Protein AF-A0A5J4SA75-F1 (afdb_monomer_lite)

Radius of gyration: 43.8 Å; chains: 1; bounding box: 90×32×121 Å

Foldseek 3Di:
DWDCDPNFTWDWQVLLVVLVHDPVNVVVCVVVQQWDWQDDDPDTRTITGLVSRNDVVSNVSSCVVVNDDPPPPPQDPLFDFDQDPVLLVVQQPDAFPVRHHDDPVQSQQLSLVLRLLVSLVSSVVVVVVSCVSSVPPDDDPVQVSLVSSLVNVVVCCVVRPYDHDNDSVVSVVLSVLCVVVPSVSSPDPCRHDCVVPPADPVRVVVVVVVVVLDPDPDLVNVVVVVVCQLVVNFWDADPVVRHIDHQVVCDDPNHRDDADSVNSCVVCVVVVPPDDDDDDDDPDRDGDPDDDDDDDDDDDDDDDDD

Organism: NCBI:txid433724

Secondary structure (DSSP, 8-state):
--EEETTEEEEEHHHHHHTT--HHHHHHHHHTTSS-EEE--STT--EEEGGG---HHHHHHHHHHH-------SSTTT------HHHHHHHHH-B-TTSPBPPHHHHHHHHHHHHHHHHHHHHHHHHHHHHHHTT--SPP-HHHHHHHHHHHHHHHHHHS-------HHHHHHHHHHHHHHGGGGGS-TTTT-GGG-SS-HHHHHHHHHHHHT-----HHHHHHHHHHHHTTS--EE-TTT-PEE-GGGG-BTTB-----HHHHHHHHHHHHH--S-------------SS------PPPP-----

Structure (mmCIF, N/CA/C/O backbone):
data_AF-A0A5J4SA75-F1
#
_entry.id   AF-A0A5J4SA75-F1
#
loop_
_atom_site.group_PDB
_atom_site.id
_atom_site.type_symbol
_atom_site.label_atom_id
_atom_site.label_alt_id
_atom_site.label_comp_id
_atom_site.label_asym_id
_atom_site.label_entity_id
_atom_site.label_seq_id
_atom_site.pdbx_PDB_ins_code
_atom_site.Cartn_x
_atom_site.Cartn_y
_atom_site.Cartn_z
_atom_site.occupancy
_atom_site.B_iso_or_equiv
_atom_site.auth_seq_id
_atom_site.auth_comp_id
_atom_site.auth_asym_id
_atom_site.auth_atom_id
_atom_site.pdbx_PDB_model_num
ATOM 1 N N . MET A 1 1 ? 16.432 1.009 -44.445 1.00 70.56 1 MET A N 1
ATOM 2 C CA . MET A 1 1 ? 15.026 1.199 -44.042 1.00 70.56 1 MET A CA 1
ATOM 3 C C . MET A 1 1 ? 14.878 0.682 -42.619 1.00 70.56 1 MET A C 1
ATOM 5 O O . MET A 1 1 ? 15.536 -0.294 -42.281 1.00 70.56 1 MET A O 1
ATOM 9 N N . TYR A 1 2 ? 14.069 1.324 -41.773 1.00 81.62 2 TYR A N 1
ATOM 10 C CA . TYR A 1 2 ? 13.847 0.831 -40.410 1.00 81.62 2 TYR A CA 1
ATOM 11 C C . TYR A 1 2 ? 13.176 -0.544 -40.426 1.00 81.62 2 TYR A C 1
ATOM 13 O O . TYR A 1 2 ? 12.190 -0.749 -41.127 1.00 81.62 2 TYR A O 1
ATOM 21 N N . GLN A 1 3 ? 13.711 -1.475 -39.642 1.00 80.81 3 GLN A N 1
ATOM 22 C CA . GLN A 1 3 ? 13.161 -2.814 -39.464 1.00 80.81 3 GLN A CA 1
ATOM 23 C C . GLN A 1 3 ? 12.820 -3.024 -37.991 1.00 80.81 3 GLN A C 1
ATOM 25 O O . GLN A 1 3 ? 13.568 -2.613 -37.103 1.00 80.81 3 GLN A O 1
ATOM 30 N N . VAL A 1 4 ? 11.690 -3.669 -37.713 1.00 77.06 4 VAL A N 1
ATOM 31 C CA . VAL A 1 4 ? 11.316 -4.039 -36.344 1.00 77.06 4 VAL A CA 1
ATOM 32 C C . VAL A 1 4 ? 11.873 -5.429 -36.061 1.00 77.06 4 VAL A C 1
ATOM 34 O O . VAL A 1 4 ? 11.481 -6.398 -36.703 1.00 77.06 4 VAL A O 1
ATOM 37 N N . TYR A 1 5 ? 12.792 -5.530 -35.101 1.00 70.69 5 TYR A N 1
ATOM 38 C CA . TYR A 1 5 ? 13.342 -6.803 -34.638 1.00 70.69 5 TYR A CA 1
ATOM 39 C C . TYR A 1 5 ? 12.995 -6.997 -33.160 1.00 70.69 5 TYR A C 1
ATOM 41 O O . TYR A 1 5 ? 13.497 -6.291 -32.278 1.00 70.69 5 TYR A O 1
ATOM 49 N N . GLY A 1 6 ? 12.082 -7.930 -32.883 1.00 70.94 6 GLY A N 1
ATOM 50 C CA . GLY A 1 6 ? 11.468 -8.075 -31.564 1.00 70.94 6 GLY A CA 1
ATOM 51 C C . GLY A 1 6 ? 10.656 -6.830 -31.198 1.00 70.94 6 GLY A C 1
ATOM 52 O O . GLY A 1 6 ? 9.710 -6.480 -31.891 1.00 70.94 6 GLY A O 1
ATOM 53 N N . ASN A 1 7 ? 11.041 -6.143 -30.118 1.00 66.12 7 ASN A N 1
ATOM 54 C CA . ASN A 1 7 ? 10.427 -4.879 -29.693 1.00 66.12 7 ASN A CA 1
ATOM 55 C C . ASN A 1 7 ? 11.348 -3.673 -29.964 1.00 66.12 7 ASN A C 1
ATOM 57 O O . ASN A 1 7 ? 11.214 -2.648 -29.308 1.00 66.12 7 ASN A O 1
ATOM 61 N N . THR A 1 8 ? 12.337 -3.777 -30.850 1.00 69.56 8 THR A N 1
ATOM 62 C CA . THR A 1 8 ? 13.327 -2.713 -31.071 1.00 69.56 8 THR A CA 1
ATOM 63 C C . THR A 1 8 ? 13.365 -2.309 -32.538 1.00 69.56 8 THR A C 1
ATOM 65 O O . THR A 1 8 ? 13.308 -3.160 -33.423 1.00 69.56 8 THR A O 1
ATOM 68 N N . VAL A 1 9 ? 13.469 -1.002 -32.792 1.00 82.00 9 VAL A N 1
ATOM 69 C CA . VAL A 1 9 ? 13.690 -0.465 -34.138 1.00 82.00 9 VAL A CA 1
ATOM 70 C C . VAL A 1 9 ? 15.175 -0.595 -34.458 1.00 82.00 9 VAL A C 1
ATOM 72 O O . VAL A 1 9 ? 16.024 0.005 -33.795 1.00 82.00 9 VAL A O 1
ATOM 75 N N . ALA A 1 10 ? 15.482 -1.411 -35.457 1.00 87.06 10 ALA A N 1
ATOM 76 C CA . ALA A 1 10 ? 16.830 -1.710 -35.894 1.00 87.06 10 ALA A CA 1
ATOM 77 C C . ALA A 1 10 ? 17.059 -1.265 -37.344 1.00 87.06 10 ALA A C 1
ATOM 79 O O . ALA A 1 10 ? 16.123 -1.072 -38.120 1.00 87.06 10 ALA A O 1
ATOM 80 N N . ILE A 1 11 ? 18.329 -1.112 -37.705 1.00 89.94 11 ILE A N 1
ATOM 81 C CA . ILE A 1 11 ? 18.777 -0.911 -39.086 1.00 89.94 11 ILE A CA 1
ATOM 82 C C . ILE A 1 11 ? 19.812 -1.965 -39.456 1.00 89.94 11 ILE A C 1
ATOM 84 O O . ILE A 1 11 ? 20.542 -2.459 -38.594 1.00 89.94 11 ILE A O 1
ATOM 88 N N . THR A 1 12 ? 19.895 -2.299 -40.740 1.00 91.38 12 THR A N 1
ATOM 89 C CA . THR A 1 12 ? 20.934 -3.205 -41.240 1.00 91.38 12 THR A CA 1
ATOM 90 C C . THR A 1 12 ? 22.278 -2.487 -41.381 1.00 91.38 12 THR A C 1
ATOM 92 O O . THR A 1 12 ? 22.357 -1.256 -41.434 1.00 91.38 12 THR A O 1
ATOM 95 N N . LEU A 1 13 ? 23.367 -3.251 -41.489 1.00 90.38 13 LEU A N 1
ATOM 96 C CA . LEU A 1 13 ? 24.683 -2.687 -41.790 1.00 90.38 13 LEU A CA 1
ATOM 97 C C . LEU A 1 13 ? 24.728 -2.089 -43.206 1.00 90.38 13 LEU A C 1
ATOM 99 O O . LEU A 1 13 ? 25.451 -1.126 -43.447 1.00 90.38 13 LEU A O 1
ATOM 103 N N . THR A 1 14 ? 23.920 -2.617 -44.125 1.00 90.00 14 THR A N 1
ATOM 104 C CA . THR A 1 14 ? 23.703 -2.038 -45.455 1.00 90.00 14 THR A CA 1
ATOM 105 C C . THR A 1 14 ? 23.084 -0.647 -45.351 1.00 90.00 14 THR A C 1
ATOM 107 O O . THR A 1 14 ? 23.577 0.295 -45.963 1.00 90.00 14 THR A O 1
ATOM 110 N N . ASP A 1 15 ? 22.071 -0.480 -44.500 1.00 90.19 15 ASP A N 1
ATOM 111 C CA . ASP A 1 15 ? 21.441 0.822 -44.262 1.00 90.19 15 ASP A CA 1
ATOM 112 C C . ASP A 1 15 ? 22.380 1.820 -43.585 1.00 90.19 15 ASP A C 1
ATOM 114 O O . ASP A 1 15 ? 22.357 3.006 -43.902 1.00 90.19 15 ASP A O 1
ATOM 118 N N . TRP A 1 16 ? 23.251 1.341 -42.696 1.00 90.12 16 TRP A N 1
ATOM 119 C CA . TRP A 1 16 ? 24.326 2.151 -42.127 1.00 90.12 16 TRP A CA 1
ATOM 120 C C . TRP A 1 16 ? 25.257 2.697 -43.222 1.00 90.12 16 TRP A C 1
ATOM 122 O O . TRP A 1 16 ? 25.627 3.869 -43.189 1.00 90.12 16 TRP A O 1
ATOM 132 N N . TYR A 1 17 ? 25.605 1.883 -44.222 1.00 90.88 17 TYR A N 1
ATOM 133 C CA . TYR A 1 17 ? 26.411 2.336 -45.361 1.00 90.88 17 TYR A CA 1
ATOM 134 C C . TYR A 1 17 ? 25.651 3.298 -46.272 1.00 90.88 17 TYR A C 1
ATOM 136 O O . TYR A 1 17 ? 26.210 4.322 -46.662 1.00 90.88 17 TYR A O 1
ATOM 144 N N . ASN A 1 18 ? 24.372 3.025 -46.533 1.00 89.12 18 ASN A N 1
ATOM 145 C CA . ASN A 1 18 ? 23.501 3.919 -47.295 1.00 89.12 18 ASN A CA 1
ATOM 146 C C . ASN A 1 18 ? 23.351 5.286 -46.610 1.00 89.12 18 ASN A C 1
ATOM 148 O O . ASN A 1 18 ? 23.246 6.297 -47.294 1.00 89.12 18 ASN A O 1
ATOM 152 N N . ALA A 1 19 ? 23.445 5.336 -45.275 1.00 87.69 19 ALA A N 1
ATOM 153 C CA . ALA A 1 19 ? 23.469 6.576 -44.500 1.00 87.69 19 ALA A CA 1
ATOM 154 C C . ALA A 1 19 ? 24.779 7.395 -44.632 1.00 87.69 19 ALA A C 1
ATOM 156 O O . ALA A 1 19 ? 24.985 8.384 -43.925 1.00 87.69 19 ALA A O 1
ATOM 157 N N . GLY A 1 20 ? 25.720 6.966 -45.481 1.00 89.81 20 GLY A N 1
ATOM 158 C CA . GLY A 1 20 ? 27.027 7.606 -45.648 1.00 89.81 20 GLY A CA 1
ATOM 159 C C . GLY A 1 20 ? 27.986 7.364 -44.476 1.00 89.81 20 GLY A C 1
ATOM 160 O O . GLY A 1 20 ? 28.944 8.120 -44.277 1.00 89.81 20 GLY A O 1
ATOM 161 N N . LEU A 1 21 ? 27.735 6.337 -43.659 1.00 91.50 21 LEU A N 1
ATOM 162 C CA . LEU A 1 21 ? 28.601 5.948 -42.549 1.00 91.50 21 LEU A CA 1
ATOM 163 C C . LEU A 1 21 ? 29.534 4.814 -42.979 1.00 91.50 21 LEU A C 1
ATOM 165 O O . LEU A 1 21 ? 29.161 3.919 -43.725 1.00 91.50 21 LEU A O 1
ATOM 169 N N . THR A 1 22 ? 30.776 4.812 -42.496 1.00 92.94 22 THR A N 1
ATOM 170 C CA . THR A 1 22 ? 31.783 3.836 -42.944 1.00 92.94 22 THR A CA 1
ATOM 171 C C . THR A 1 22 ? 31.842 2.597 -42.053 1.00 92.94 22 THR A C 1
ATOM 173 O O . THR A 1 22 ? 31.505 2.619 -40.863 1.00 92.94 22 THR A O 1
ATOM 176 N N . LYS A 1 23 ? 32.377 1.498 -42.601 1.00 90.88 23 LYS A N 1
ATOM 177 C CA . LYS A 1 23 ? 32.649 0.254 -41.856 1.00 90.88 23 LYS A CA 1
ATOM 178 C C . LYS A 1 23 ? 33.586 0.466 -40.665 1.00 90.88 23 LYS A C 1
ATOM 180 O O . LYS A 1 23 ? 33.415 -0.172 -39.628 1.00 90.88 23 LYS A O 1
ATOM 185 N N . ASN A 1 24 ? 34.548 1.379 -40.786 1.00 92.31 24 ASN A N 1
ATOM 186 C CA . ASN A 1 24 ? 35.465 1.715 -39.696 1.00 92.31 24 ASN A CA 1
ATOM 187 C C . ASN A 1 24 ? 34.749 2.420 -38.539 1.00 92.31 24 ASN A C 1
ATOM 189 O O . ASN A 1 24 ? 35.072 2.154 -37.383 1.00 92.31 24 ASN A O 1
ATOM 193 N N . GLN A 1 25 ? 33.769 3.277 -38.838 1.00 92.25 25 GLN A N 1
ATOM 194 C CA . GLN A 1 25 ? 32.949 3.937 -37.820 1.00 92.25 25 GLN A CA 1
ATOM 195 C C . GLN A 1 25 ? 32.104 2.907 -37.071 1.00 92.25 25 GLN A C 1
ATOM 197 O O . GLN A 1 25 ? 32.194 2.841 -35.852 1.00 92.25 25 GLN A O 1
ATOM 202 N N . PHE A 1 26 ? 31.426 2.007 -37.791 1.00 91.38 26 PHE A N 1
ATOM 203 C CA . PHE A 1 26 ? 30.688 0.902 -37.173 1.00 91.38 26 PHE A CA 1
ATOM 204 C C . PHE A 1 26 ? 31.573 0.040 -36.260 1.00 91.38 26 PHE A C 1
ATOM 206 O O . PHE A 1 26 ? 31.226 -0.197 -35.105 1.00 91.38 26 PHE A O 1
ATOM 213 N N . LYS A 1 27 ? 32.745 -0.402 -36.742 1.00 91.25 27 LYS A N 1
ATOM 214 C CA . LYS A 1 27 ? 33.668 -1.234 -35.951 1.00 91.25 27 LYS A CA 1
ATOM 215 C C . LYS A 1 27 ? 34.132 -0.529 -34.674 1.00 91.25 27 LYS A C 1
ATOM 217 O O . LYS A 1 27 ? 34.146 -1.156 -33.618 1.00 91.25 27 LYS A O 1
ATOM 222 N N . LYS A 1 28 ? 34.500 0.756 -34.762 1.00 93.50 28 LYS A N 1
ATOM 223 C CA . LYS A 1 28 ? 34.941 1.560 -33.608 1.00 93.50 28 LYS A CA 1
ATOM 224 C C . LYS A 1 28 ? 33.801 1.824 -32.627 1.00 93.50 28 LYS A C 1
ATOM 226 O O . LYS A 1 28 ? 34.004 1.719 -31.422 1.00 93.50 28 LYS A O 1
ATOM 231 N N . ASP A 1 29 ? 32.615 2.149 -33.126 1.00 91.50 29 ASP A N 1
ATOM 232 C CA . ASP A 1 29 ? 31.455 2.445 -32.285 1.00 91.50 29 ASP A CA 1
ATOM 233 C C . ASP A 1 29 ? 30.931 1.173 -31.606 1.00 91.50 29 ASP A C 1
ATOM 235 O O . ASP A 1 29 ? 30.566 1.206 -30.431 1.00 91.50 29 ASP A O 1
ATOM 239 N N . SER A 1 30 ? 30.996 0.029 -32.292 1.00 90.06 30 SER A N 1
ATOM 240 C CA . SER A 1 30 ? 30.703 -1.281 -31.713 1.00 90.06 30 SER A CA 1
ATOM 241 C C . SER A 1 30 ? 31.725 -1.674 -30.643 1.00 90.06 30 SER A C 1
ATOM 243 O O . SER A 1 30 ? 31.331 -2.012 -29.527 1.00 90.06 30 SER A O 1
ATOM 245 N N . SER A 1 31 ? 33.031 -1.579 -30.932 1.00 88.00 31 SER A N 1
ATOM 246 C CA . SER A 1 31 ? 34.079 -1.984 -29.982 1.00 88.00 31 SER A CA 1
ATOM 247 C C . SER A 1 31 ? 34.109 -1.111 -28.727 1.00 88.00 31 SER A C 1
ATOM 249 O O . SER A 1 31 ? 34.353 -1.615 -27.633 1.00 88.00 31 SER A O 1
ATOM 251 N N . LYS A 1 32 ? 33.795 0.183 -28.861 1.00 88.31 32 LYS A N 1
ATOM 252 C CA . LYS A 1 32 ? 33.694 1.130 -27.740 1.00 88.31 32 LYS A CA 1
ATOM 253 C C . LYS A 1 32 ? 32.337 1.105 -27.023 1.00 88.31 32 LYS A C 1
ATOM 255 O O . LYS A 1 32 ? 32.170 1.793 -26.017 1.00 88.31 32 LYS A O 1
ATOM 260 N N . GLY A 1 33 ? 31.355 0.340 -27.509 1.00 85.19 33 GLY A N 1
ATOM 261 C CA . GLY A 1 33 ? 30.022 0.250 -26.899 1.00 85.19 33 GLY A CA 1
ATOM 262 C C . GLY A 1 33 ? 29.185 1.532 -27.024 1.00 85.19 33 GLY A C 1
ATOM 263 O O . GLY A 1 33 ? 28.427 1.881 -26.105 1.00 85.19 33 GLY A O 1
ATOM 264 N N . TYR A 1 34 ? 29.347 2.251 -28.138 1.00 89.44 34 TYR A N 1
ATOM 265 C CA . TYR A 1 34 ? 28.515 3.390 -28.538 1.00 89.44 34 TYR A CA 1
ATOM 266 C C . TYR A 1 34 ? 27.276 2.993 -29.344 1.00 89.44 34 TYR A C 1
ATOM 268 O O . TYR A 1 34 ? 26.433 3.851 -29.577 1.00 89.44 34 TYR A O 1
ATOM 276 N N . LEU A 1 35 ? 27.158 1.723 -29.726 1.00 89.75 35 LEU A N 1
ATOM 277 C CA . LEU A 1 35 ? 25.962 1.110 -30.301 1.00 89.75 35 LEU A CA 1
ATOM 278 C C . LEU A 1 35 ? 25.844 -0.341 -29.815 1.00 89.75 35 LEU A C 1
ATOM 280 O O . LEU A 1 35 ? 26.848 -0.949 -29.426 1.00 89.75 35 LEU A O 1
ATOM 284 N N . SER A 1 36 ? 24.636 -0.902 -29.834 1.00 86.00 36 SER A N 1
ATOM 285 C CA . SER A 1 36 ? 24.378 -2.322 -29.583 1.00 86.00 36 SER A CA 1
ATOM 286 C C . SER A 1 36 ? 23.870 -3.030 -30.831 1.00 86.00 36 SER A C 1
ATOM 288 O O . SER A 1 36 ? 23.078 -2.495 -31.603 1.00 86.00 36 SER A O 1
ATOM 290 N N . ILE A 1 37 ? 24.335 -4.263 -31.007 1.00 89.19 37 ILE A N 1
ATOM 291 C CA . ILE A 1 37 ? 23.955 -5.140 -32.113 1.00 89.19 37 ILE A CA 1
ATOM 292 C C . ILE A 1 37 ? 22.837 -6.058 -31.611 1.00 89.19 37 ILE A C 1
ATOM 294 O O . ILE A 1 37 ? 23.054 -6.788 -30.646 1.00 89.19 37 ILE A O 1
ATOM 298 N N . CYS A 1 38 ? 21.670 -6.020 -32.256 1.00 82.69 38 CYS A N 1
ATOM 299 C CA . CYS A 1 38 ? 20.531 -6.893 -31.951 1.00 82.69 38 CYS A CA 1
ATOM 300 C C . CYS A 1 38 ? 20.763 -8.320 -32.451 1.00 82.69 38 CYS A C 1
ATOM 302 O O . CYS A 1 38 ? 20.427 -9.285 -31.772 1.00 82.69 38 CYS A O 1
ATOM 304 N N . HIS A 1 39 ? 21.332 -8.445 -33.650 1.00 83.12 39 HIS A N 1
ATOM 305 C CA . HIS A 1 39 ? 21.575 -9.720 -34.310 1.00 83.12 39 HIS A CA 1
ATOM 306 C C . HIS A 1 39 ? 22.819 -9.619 -35.193 1.00 83.12 39 HIS A C 1
ATOM 308 O O . HIS A 1 39 ? 23.000 -8.635 -35.913 1.00 83.12 39 HIS A O 1
ATOM 314 N N . ARG A 1 40 ? 23.685 -10.636 -35.143 1.00 86.56 40 ARG A N 1
ATOM 315 C CA . ARG A 1 40 ? 24.842 -10.752 -36.038 1.00 86.56 40 ARG A CA 1
ATOM 316 C C . ARG A 1 40 ? 24.483 -11.668 -37.199 1.00 86.56 40 ARG A C 1
ATOM 318 O O . ARG A 1 40 ? 24.587 -12.882 -37.067 1.00 86.56 40 ARG A O 1
ATOM 325 N N . GLY A 1 41 ? 24.080 -11.063 -38.310 1.00 80.50 41 GLY A N 1
ATOM 326 C CA . GLY A 1 41 ? 23.862 -11.770 -39.565 1.00 80.50 41 GLY A CA 1
ATOM 327 C C . GLY A 1 41 ? 25.163 -12.035 -40.322 1.00 80.50 41 GLY A C 1
ATOM 328 O O . GLY A 1 41 ? 26.237 -11.528 -39.977 1.00 80.50 41 GLY A O 1
ATOM 329 N N . TYR A 1 42 ? 25.055 -12.821 -41.388 1.00 79.19 42 TYR A N 1
ATOM 330 C CA . TYR A 1 42 ? 26.147 -13.034 -42.330 1.00 79.19 42 TYR A CA 1
ATOM 331 C C . TYR A 1 42 ? 26.352 -11.781 -43.204 1.00 79.19 42 TYR A C 1
ATOM 333 O O . TYR A 1 42 ? 25.404 -11.073 -43.538 1.00 79.19 42 TYR A O 1
ATOM 341 N N . ARG A 1 43 ? 27.605 -11.480 -43.574 1.00 78.75 43 ARG A N 1
ATOM 342 C CA . ARG A 1 43 ? 27.991 -10.299 -44.381 1.00 78.75 43 ARG A CA 1
ATOM 343 C C . ARG A 1 43 ? 27.475 -8.964 -43.810 1.00 78.75 43 ARG A C 1
ATOM 345 O O . ARG A 1 43 ? 28.068 -8.461 -42.857 1.00 78.75 43 ARG A O 1
ATOM 352 N N . ASN A 1 44 ? 26.434 -8.380 -44.408 1.00 77.94 44 ASN A N 1
ATOM 353 C CA . ASN A 1 44 ? 25.916 -7.047 -44.078 1.00 77.94 44 ASN A CA 1
ATOM 354 C C . ASN A 1 44 ? 24.532 -7.086 -43.399 1.00 77.94 44 ASN A C 1
ATOM 356 O O . ASN A 1 44 ? 23.975 -6.036 -43.085 1.00 77.94 44 ASN A O 1
ATOM 360 N N . ASP A 1 45 ? 24.029 -8.273 -43.055 1.00 82.38 45 ASP A N 1
ATOM 361 C CA . ASP A 1 45 ? 22.724 -8.445 -42.395 1.00 82.38 45 ASP A CA 1
ATOM 362 C C . ASP A 1 45 ? 22.818 -8.308 -40.865 1.00 82.38 45 ASP A C 1
ATOM 364 O O . ASP A 1 45 ? 22.029 -8.854 -40.097 1.00 82.38 45 ASP A O 1
ATOM 368 N N . THR A 1 46 ? 23.834 -7.589 -40.381 1.00 87.94 46 THR A N 1
ATOM 369 C CA . THR A 1 46 ? 23.952 -7.271 -38.956 1.00 87.94 46 THR A CA 1
ATOM 370 C C . THR A 1 46 ? 22.941 -6.188 -38.598 1.00 87.94 46 THR A C 1
ATOM 372 O O . THR A 1 46 ? 22.979 -5.101 -39.171 1.00 87.94 46 THR A O 1
ATOM 375 N N . LEU A 1 47 ? 22.070 -6.477 -37.631 1.00 89.94 47 LEU A N 1
ATOM 376 C CA . LEU A 1 47 ? 21.040 -5.556 -37.157 1.00 89.94 47 LEU A CA 1
ATOM 377 C C . LEU A 1 47 ? 21.556 -4.731 -35.977 1.00 89.94 47 LEU A C 1
ATOM 379 O O . LEU A 1 47 ? 21.997 -5.277 -34.961 1.00 89.94 47 LEU A O 1
ATOM 383 N N . ILE A 1 48 ? 21.480 -3.412 -36.111 1.00 89.31 48 ILE A N 1
ATOM 384 C CA . ILE A 1 48 ? 21.936 -2.416 -35.140 1.00 89.31 48 ILE A CA 1
ATOM 385 C C . ILE A 1 48 ? 20.714 -1.757 -34.507 1.00 89.31 48 ILE A C 1
ATOM 387 O O . ILE A 1 48 ? 19.854 -1.256 -35.225 1.00 89.31 48 ILE A O 1
ATOM 391 N N . ASP A 1 49 ? 20.660 -1.710 -33.176 1.00 87.69 49 ASP A N 1
ATOM 392 C CA . ASP A 1 49 ? 19.613 -0.991 -32.444 1.00 87.69 49 ASP A CA 1
ATOM 393 C C . ASP A 1 49 ? 19.801 0.519 -32.611 1.00 87.69 49 ASP A C 1
ATOM 395 O O . ASP A 1 49 ? 20.797 1.080 -32.140 1.00 87.69 49 ASP A O 1
ATOM 399 N N . ILE A 1 50 ? 18.833 1.190 -33.233 1.00 85.81 50 ILE A N 1
ATOM 400 C CA . ILE A 1 50 ? 18.922 2.623 -33.507 1.00 85.81 50 ILE A CA 1
ATOM 401 C C . ILE A 1 50 ? 18.894 3.464 -32.225 1.00 85.81 50 ILE A C 1
ATOM 403 O O . ILE A 1 50 ? 19.609 4.458 -32.107 1.00 85.81 50 ILE A O 1
ATOM 407 N N . SER A 1 51 ? 18.120 3.026 -31.227 1.00 79.56 51 SER A N 1
ATOM 408 C CA . SER A 1 51 ? 17.953 3.725 -29.950 1.00 79.56 51 SER A CA 1
ATOM 409 C C . SER A 1 51 ? 19.208 3.649 -29.078 1.00 79.56 51 SER A C 1
ATOM 411 O O . SER A 1 51 ? 19.419 4.475 -28.190 1.00 79.56 51 SER A O 1
ATOM 413 N N . SER A 1 52 ? 20.074 2.674 -29.359 1.00 84.25 52 SER A N 1
ATOM 414 C CA . SER A 1 52 ? 21.327 2.458 -28.640 1.00 84.25 52 SER A CA 1
ATOM 415 C C . SER A 1 52 ? 22.484 3.350 -29.099 1.00 84.25 52 SER A C 1
ATOM 417 O O . SER A 1 52 ? 23.512 3.402 -28.414 1.00 84.25 52 SER A O 1
ATOM 419 N N . ILE A 1 53 ? 22.349 4.022 -30.251 1.00 87.88 53 ILE A N 1
ATOM 420 C CA . ILE A 1 53 ? 23.409 4.831 -30.858 1.00 87.88 53 ILE A CA 1
ATOM 421 C C . ILE A 1 53 ? 23.625 6.091 -30.015 1.00 87.88 53 ILE A C 1
ATOM 423 O O . ILE A 1 53 ? 22.807 7.005 -29.995 1.00 87.88 53 ILE A O 1
ATOM 427 N N . LYS A 1 54 ? 24.767 6.160 -29.326 1.00 84.00 54 LYS A N 1
ATOM 428 C CA . LYS A 1 54 ? 25.105 7.263 -28.408 1.00 84.00 54 LYS A CA 1
ATOM 429 C C . LYS A 1 54 ? 25.660 8.510 -29.094 1.00 84.00 54 LYS A C 1
ATOM 431 O O . LYS A 1 54 ? 25.828 9.532 -28.438 1.00 84.00 54 LYS A O 1
ATOM 436 N N . ARG A 1 55 ? 26.068 8.408 -30.359 1.00 87.00 55 ARG A N 1
ATOM 437 C CA . ARG A 1 55 ? 26.691 9.511 -31.103 1.00 87.00 55 ARG A CA 1
ATOM 438 C C . ARG A 1 55 ? 25.618 10.270 -31.893 1.00 87.00 55 ARG A C 1
ATOM 440 O O . ARG A 1 55 ? 25.048 9.654 -32.795 1.00 87.00 55 ARG A O 1
ATOM 447 N N . PRO A 1 56 ? 25.376 11.562 -31.603 1.00 85.81 56 PRO A N 1
ATOM 448 C CA . PRO A 1 56 ? 24.326 12.333 -32.271 1.00 85.81 56 PRO A CA 1
ATOM 449 C C . PRO A 1 56 ? 24.571 12.438 -33.781 1.00 85.81 56 PRO A C 1
ATOM 451 O O . PRO A 1 56 ? 23.683 12.086 -34.549 1.00 85.81 56 PRO A O 1
ATOM 454 N N . ASP A 1 57 ? 25.809 12.707 -34.212 1.00 89.62 57 ASP A N 1
ATOM 455 C CA . ASP A 1 57 ? 26.171 12.836 -35.635 1.00 89.62 57 ASP A CA 1
ATOM 456 C C . ASP A 1 57 ? 25.838 11.586 -36.471 1.00 89.62 57 ASP A C 1
ATOM 458 O O . ASP A 1 57 ? 25.615 11.653 -37.679 1.00 89.62 57 ASP A O 1
ATOM 462 N N . ARG A 1 58 ? 25.863 10.400 -35.843 1.00 87.81 58 ARG A N 1
ATOM 463 C CA . ARG A 1 58 ? 25.516 9.131 -36.505 1.00 87.81 58 ARG A CA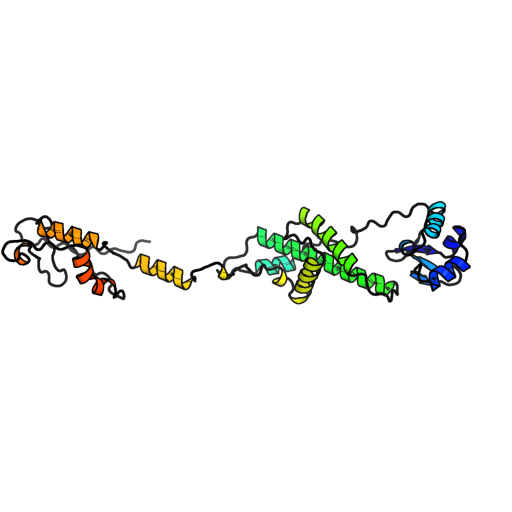 1
ATOM 464 C C . ARG A 1 58 ? 24.014 9.010 -36.666 1.00 87.81 58 ARG A C 1
ATOM 466 O O . ARG A 1 58 ? 23.554 8.561 -37.708 1.00 87.81 58 ARG A O 1
ATOM 473 N N . ARG A 1 59 ? 23.278 9.408 -35.631 1.00 86.50 59 ARG A N 1
ATOM 474 C CA . ARG A 1 59 ? 21.822 9.353 -35.598 1.00 86.50 59 ARG A CA 1
ATOM 475 C C . ARG A 1 59 ? 21.223 10.334 -36.601 1.00 86.50 59 ARG A C 1
ATOM 477 O O . ARG A 1 59 ? 20.400 9.919 -37.401 1.00 86.50 59 ARG A O 1
ATOM 484 N N . GLU A 1 60 ? 21.729 11.565 -36.647 1.00 87.50 60 GLU A N 1
ATOM 485 C CA . GLU A 1 60 ? 21.290 12.605 -37.590 1.00 87.50 60 GLU A CA 1
ATOM 486 C C . GLU A 1 60 ? 21.450 12.179 -39.053 1.00 87.50 60 GLU A C 1
ATOM 488 O O . GLU A 1 60 ? 20.535 12.359 -39.849 1.00 87.50 60 GLU A O 1
ATOM 493 N N . LYS A 1 61 ? 22.574 11.541 -39.407 1.00 89.06 61 LYS A N 1
ATOM 494 C CA . LYS A 1 61 ? 22.803 11.013 -40.765 1.00 89.06 61 LYS A CA 1
ATOM 495 C C . LYS A 1 61 ? 21.847 9.891 -41.158 1.00 89.06 61 LYS A C 1
ATOM 497 O O . LYS A 1 61 ? 21.547 9.711 -42.332 1.00 89.06 61 LYS A O 1
ATOM 502 N N . ILE A 1 62 ? 21.410 9.100 -40.186 1.00 87.62 62 ILE A N 1
ATOM 503 C CA . ILE A 1 62 ? 20.449 8.025 -40.429 1.00 87.62 62 ILE A CA 1
ATOM 504 C C . ILE A 1 62 ? 19.040 8.624 -40.540 1.00 87.62 62 ILE A C 1
ATOM 506 O O . ILE A 1 62 ? 18.295 8.266 -41.448 1.00 87.62 62 ILE A O 1
ATOM 510 N N . GLU A 1 63 ? 18.694 9.568 -39.662 1.00 88.00 63 GLU A N 1
ATOM 511 C CA . GLU A 1 63 ? 17.408 10.277 -39.668 1.00 88.00 63 GLU A CA 1
ATOM 512 C C . GLU A 1 63 ? 17.217 11.150 -40.920 1.00 88.00 63 GLU A C 1
ATOM 514 O O . GLU A 1 63 ? 16.095 11.272 -41.405 1.00 88.00 63 GLU A O 1
ATOM 519 N N . SER A 1 64 ? 18.283 11.725 -41.487 1.00 85.62 64 SER A N 1
ATOM 520 C CA . SER A 1 64 ? 18.194 12.543 -42.705 1.00 85.62 64 SER A CA 1
ATOM 521 C C . SER A 1 64 ? 17.816 11.740 -43.952 1.00 85.62 64 SER A C 1
ATOM 523 O O . SER A 1 64 ? 17.224 12.294 -44.874 1.00 85.62 64 SER A O 1
ATOM 525 N N . ILE A 1 65 ? 18.140 10.445 -43.984 1.00 86.50 65 ILE A N 1
ATOM 526 C CA . ILE A 1 65 ? 17.898 9.567 -45.137 1.00 86.50 65 ILE A CA 1
ATOM 527 C C . ILE A 1 65 ? 16.642 8.719 -44.945 1.00 86.50 65 ILE A C 1
ATOM 529 O O . ILE A 1 65 ? 15.885 8.518 -45.891 1.00 86.50 65 ILE A O 1
ATOM 533 N N . PHE A 1 66 ? 16.403 8.222 -43.730 1.00 80.44 66 PHE A N 1
ATOM 534 C CA . PHE A 1 66 ? 15.281 7.323 -43.443 1.00 80.44 66 PHE A CA 1
ATOM 535 C C . PHE A 1 66 ? 14.105 8.002 -42.723 1.00 80.44 66 PHE A C 1
ATOM 537 O O . PHE A 1 66 ? 13.088 7.351 -42.488 1.00 80.44 66 PHE A O 1
ATOM 544 N N . GLY A 1 67 ? 14.214 9.297 -42.414 1.00 81.19 67 GLY A N 1
ATOM 545 C CA . GLY A 1 67 ? 13.218 10.066 -41.668 1.00 81.19 67 GLY A CA 1
ATOM 546 C C . GLY A 1 67 ? 13.416 9.981 -40.153 1.00 81.19 67 GLY A C 1
ATOM 547 O O . GLY A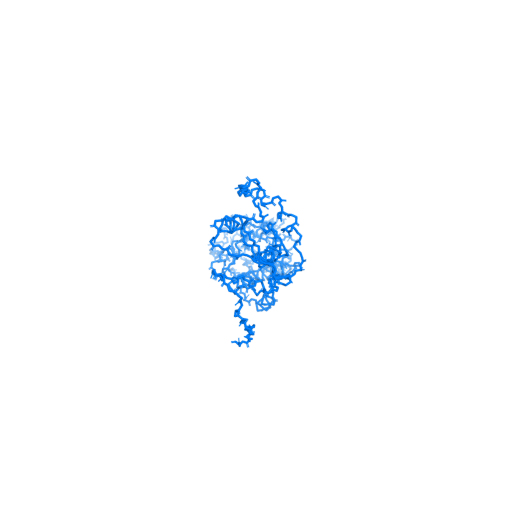 1 67 ? 14.120 9.111 -39.641 1.00 81.19 67 GLY A O 1
ATOM 548 N N . LYS A 1 68 ? 12.783 10.894 -39.403 1.00 75.69 68 LYS A N 1
ATOM 549 C CA . LYS A 1 68 ? 12.804 10.839 -37.934 1.00 75.69 68 LYS A CA 1
ATOM 550 C C . LYS A 1 68 ? 12.151 9.544 -37.463 1.00 75.69 68 LYS A C 1
ATOM 552 O O . LYS A 1 68 ? 11.016 9.241 -37.826 1.00 75.69 68 LYS A O 1
ATOM 557 N N . ILE A 1 69 ? 12.864 8.808 -36.618 1.00 65.44 69 ILE A N 1
ATOM 558 C CA . ILE A 1 69 ? 12.324 7.638 -35.927 1.00 65.44 69 ILE A CA 1
ATOM 559 C C . ILE A 1 69 ? 11.170 8.155 -35.078 1.00 65.44 69 ILE A C 1
ATOM 561 O O . ILE A 1 69 ? 11.391 9.014 -34.223 1.00 65.44 69 ILE A O 1
ATOM 565 N N . ALA A 1 70 ? 9.952 7.664 -35.317 1.00 56.38 70 ALA A N 1
ATOM 566 C CA . ALA A 1 70 ? 8.859 7.883 -34.383 1.00 56.38 70 ALA A CA 1
ATOM 567 C C . ALA A 1 70 ? 9.361 7.396 -33.024 1.00 56.38 70 ALA A C 1
ATOM 569 O O . ALA A 1 70 ? 9.657 6.206 -32.869 1.00 56.38 70 ALA A O 1
ATOM 570 N N . GLU A 1 71 ? 9.575 8.328 -32.091 1.00 51.53 71 GLU A N 1
ATOM 571 C CA . GLU A 1 71 ? 9.990 7.986 -30.742 1.00 51.53 71 GLU A CA 1
ATOM 572 C C . GLU A 1 71 ? 9.017 6.927 -30.261 1.00 51.53 71 GLU A C 1
ATOM 574 O O . GLU A 1 71 ? 7.804 7.139 -30.233 1.00 51.53 71 GLU A O 1
ATOM 579 N N . LYS A 1 72 ? 9.561 5.735 -30.008 1.00 48.16 72 LYS A N 1
ATOM 580 C CA . LYS A 1 72 ? 8.804 4.600 -29.506 1.00 48.16 72 LYS A CA 1
ATOM 581 C C . LYS A 1 72 ? 7.931 5.151 -28.383 1.00 48.16 72 LYS A C 1
ATOM 583 O O . LYS A 1 72 ? 8.537 5.723 -27.474 1.00 48.16 72 LYS A O 1
ATOM 588 N N . PRO A 1 73 ? 6.587 5.052 -28.446 1.00 39.94 73 PRO A N 1
ATOM 589 C CA . PRO A 1 73 ? 5.735 5.649 -27.433 1.00 39.94 73 PRO A CA 1
ATOM 590 C C . PRO A 1 73 ? 6.230 5.132 -26.095 1.00 39.94 73 PRO A C 1
ATOM 592 O O . PRO A 1 73 ? 6.188 3.933 -25.798 1.00 39.94 73 PRO A O 1
ATOM 595 N N . LEU A 1 74 ? 6.861 6.040 -25.358 1.00 44.94 74 LEU A N 1
ATOM 596 C CA . LEU A 1 74 ? 7.431 5.728 -24.077 1.00 44.94 74 LEU A CA 1
ATOM 597 C C . LEU A 1 74 ? 6.206 5.395 -23.221 1.00 44.94 74 LEU A C 1
ATOM 599 O O . LEU A 1 74 ? 5.252 6.163 -23.161 1.00 44.94 74 LEU A O 1
ATOM 603 N N . VAL A 1 75 ? 6.240 4.245 -22.560 1.00 46.97 75 VAL A N 1
ATOM 604 C CA . VAL A 1 75 ? 5.365 3.887 -21.432 1.00 46.97 75 VAL A CA 1
ATOM 605 C C . VAL A 1 75 ? 4.017 3.202 -21.746 1.00 46.97 75 VAL A C 1
ATOM 607 O O . VAL A 1 75 ? 3.620 2.359 -20.945 1.00 46.97 75 VAL A O 1
ATOM 610 N N . SER A 1 76 ? 3.340 3.408 -22.883 1.00 42.91 76 SER A N 1
ATOM 611 C CA . SER A 1 76 ? 1.935 2.941 -23.000 1.00 42.91 76 SER A CA 1
ATOM 612 C C . SER A 1 76 ? 1.704 1.461 -23.360 1.00 42.91 76 SER A C 1
ATOM 614 O O . SER A 1 76 ? 0.642 0.933 -23.049 1.00 42.91 76 SER A O 1
ATOM 616 N N . SER A 1 77 ? 2.662 0.751 -23.972 1.00 52.31 77 SER A N 1
ATOM 617 C CA . SER A 1 77 ? 2.435 -0.628 -24.467 1.00 52.31 77 SER A CA 1
ATOM 618 C C . SER A 1 77 ? 2.954 -1.754 -23.564 1.00 52.31 77 SER A C 1
ATOM 620 O O . SER A 1 77 ? 2.780 -2.930 -23.883 1.00 52.31 77 SER A O 1
ATOM 622 N N . VAL A 1 78 ? 3.623 -1.429 -22.452 1.00 60.06 78 VAL A N 1
ATOM 623 C CA . VAL A 1 78 ? 4.246 -2.445 -21.580 1.00 60.06 78 VAL A CA 1
ATOM 624 C C . VAL A 1 78 ? 3.320 -2.871 -20.440 1.00 60.06 78 VAL A C 1
ATOM 626 O O . VAL A 1 78 ? 3.371 -4.026 -20.017 1.00 60.06 78 VAL A O 1
ATOM 629 N N . PHE A 1 79 ? 2.471 -1.958 -19.970 1.00 62.25 79 PHE A N 1
ATOM 630 C CA . PHE A 1 79 ? 1.583 -2.179 -18.838 1.00 62.25 79 PHE A CA 1
ATOM 631 C C . PHE A 1 79 ? 0.137 -2.290 -19.327 1.00 62.25 79 PHE A C 1
ATOM 633 O O . PHE A 1 79 ? -0.460 -1.304 -19.757 1.00 62.25 79 PHE A O 1
ATOM 640 N N . THR A 1 80 ? -0.421 -3.494 -19.259 1.00 73.88 80 THR A N 1
ATOM 641 C CA . THR A 1 80 ? -1.830 -3.765 -19.561 1.00 73.88 80 THR A CA 1
ATOM 642 C C . THR A 1 80 ? -2.526 -4.056 -18.240 1.00 73.88 80 THR A C 1
ATOM 644 O O . THR A 1 80 ? -2.038 -4.884 -17.476 1.00 73.88 80 THR A O 1
ATOM 647 N N . VAL A 1 81 ? -3.607 -3.335 -17.931 1.00 78.69 81 VAL A N 1
ATOM 648 C CA . VAL A 1 81 ? -4.360 -3.543 -16.686 1.00 78.69 81 VAL A CA 1
ATOM 649 C C . VAL A 1 81 ? -5.464 -4.552 -16.950 1.00 78.69 81 VAL A C 1
ATOM 651 O O . VAL A 1 81 ? -6.380 -4.271 -17.717 1.00 78.69 81 VAL A O 1
ATOM 654 N N . GLU A 1 82 ? -5.381 -5.695 -16.283 1.00 81.38 82 GLU A N 1
ATOM 655 C CA . GLU A 1 82 ? -6.453 -6.683 -16.209 1.00 81.38 82 GLU A CA 1
ATOM 656 C C . GLU A 1 82 ? -6.968 -6.722 -14.769 1.00 81.38 82 GLU A C 1
ATOM 658 O O . GLU A 1 82 ? -6.180 -6.746 -13.821 1.00 81.38 82 GLU A O 1
ATOM 663 N N . MET A 1 83 ? -8.290 -6.659 -14.601 1.00 84.06 83 MET A N 1
ATOM 664 C CA . MET A 1 83 ? -8.907 -6.662 -13.276 1.00 84.06 83 MET A CA 1
ATOM 665 C C . MET A 1 83 ? -8.780 -8.045 -12.641 1.00 84.06 83 MET A C 1
ATOM 667 O O . MET A 1 83 ? -9.272 -9.036 -13.178 1.00 84.06 83 MET A O 1
ATOM 671 N N . ASP A 1 84 ? -8.137 -8.093 -11.478 1.00 87.12 84 ASP A N 1
ATOM 672 C CA . ASP A 1 84 ? -7.834 -9.339 -10.782 1.00 87.12 84 ASP A CA 1
ATOM 673 C C . ASP A 1 84 ? -9.065 -9.869 -10.017 1.00 87.12 84 ASP A C 1
ATOM 675 O O . ASP A 1 84 ? -9.474 -9.335 -8.978 1.00 87.12 84 ASP A O 1
ATOM 679 N N . THR A 1 85 ? -9.659 -10.941 -10.547 1.00 88.69 85 THR A N 1
ATOM 680 C CA . THR A 1 85 ? -10.802 -11.640 -9.938 1.00 88.69 85 THR A CA 1
ATOM 681 C C . THR A 1 85 ? -10.400 -12.456 -8.704 1.00 88.69 85 THR A C 1
ATOM 683 O O . THR A 1 85 ? -11.188 -12.575 -7.762 1.00 88.69 85 THR A O 1
ATOM 686 N N . GLU A 1 86 ? -9.161 -12.951 -8.642 1.00 90.75 86 GLU A N 1
ATOM 687 C CA . GLU A 1 86 ? -8.626 -13.677 -7.485 1.00 90.75 86 GLU A CA 1
ATOM 688 C C . GLU A 1 86 ? -8.398 -12.725 -6.308 1.00 90.75 86 GLU A C 1
ATOM 690 O O . GLU A 1 86 ? -8.773 -13.033 -5.171 1.00 90.75 86 GLU A O 1
ATOM 695 N N . ALA A 1 87 ? -7.882 -11.523 -6.583 1.00 90.38 87 ALA A N 1
ATOM 696 C CA . ALA A 1 87 ? -7.764 -10.459 -5.590 1.00 90.38 87 ALA A CA 1
ATOM 697 C C . ALA A 1 87 ? -9.133 -10.095 -4.999 1.00 90.38 87 ALA A C 1
ATOM 699 O O . ALA A 1 87 ? -9.268 -9.941 -3.783 1.00 90.38 87 ALA A O 1
ATOM 700 N N . GLN A 1 88 ? -10.170 -9.993 -5.836 1.00 91.50 88 GLN A N 1
ATOM 701 C CA . GLN A 1 88 ? -11.527 -9.705 -5.374 1.00 91.50 88 GLN A CA 1
ATOM 702 C C . GLN A 1 88 ? -12.047 -10.796 -4.431 1.00 91.50 88 GLN A C 1
ATOM 704 O O . GLN A 1 88 ? -12.519 -10.485 -3.335 1.00 91.50 88 GLN A O 1
ATOM 709 N N . ALA A 1 89 ? -11.906 -12.067 -4.815 1.00 91.69 89 ALA A N 1
ATOM 710 C CA . ALA A 1 89 ? -12.296 -13.196 -3.976 1.00 91.69 89 ALA A CA 1
ATOM 711 C C . ALA A 1 89 ? -11.512 -13.230 -2.653 1.00 91.69 89 ALA A C 1
ATOM 713 O O . ALA A 1 89 ? -12.082 -13.540 -1.605 1.00 91.69 89 ALA A O 1
ATOM 714 N N . PHE A 1 90 ? -10.223 -12.880 -2.679 1.00 92.56 90 PHE A N 1
ATOM 715 C CA . PHE A 1 90 ? -9.395 -12.803 -1.482 1.00 92.56 90 PHE A CA 1
ATOM 716 C C . PHE A 1 90 ? -9.894 -11.724 -0.516 1.00 92.56 90 PHE A C 1
ATOM 718 O O . PHE A 1 90 ? -10.131 -12.026 0.652 1.00 92.56 90 PHE A O 1
ATOM 725 N N . PHE A 1 91 ? -10.090 -10.487 -0.982 1.00 90.69 91 PHE A N 1
ATOM 726 C CA . PHE A 1 91 ? -10.490 -9.374 -0.114 1.00 90.69 91 PHE A CA 1
ATOM 727 C C . PHE A 1 91 ? -11.926 -9.497 0.405 1.00 90.69 91 PHE A C 1
ATOM 729 O O . PHE A 1 91 ? -12.190 -9.061 1.521 1.00 90.69 91 PHE A O 1
ATOM 736 N N . LEU A 1 92 ? -12.831 -10.138 -0.342 1.00 90.19 92 LEU A N 1
ATOM 737 C CA . LEU A 1 92 ? -14.187 -10.441 0.134 1.00 90.19 92 LEU A CA 1
ATOM 738 C C . LEU A 1 92 ? -14.203 -11.422 1.315 1.00 90.19 92 LEU A C 1
ATOM 740 O O . LEU A 1 92 ? -15.094 -11.352 2.155 1.00 90.19 92 LEU A O 1
ATOM 744 N N . ARG A 1 93 ? -13.219 -12.326 1.399 1.00 89.06 93 ARG A N 1
ATOM 745 C CA . ARG A 1 93 ? -13.084 -13.269 2.524 1.00 89.06 93 ARG A CA 1
ATOM 746 C C . ARG A 1 93 ? -12.501 -12.615 3.778 1.00 89.06 93 ARG A C 1
ATOM 748 O O . ARG A 1 93 ? -12.579 -13.198 4.856 1.00 89.06 93 ARG A O 1
ATOM 755 N N . GLN A 1 94 ? -11.892 -11.436 3.651 1.00 84.44 94 GLN A N 1
ATOM 756 C CA . GLN A 1 94 ? -11.269 -10.746 4.774 1.00 84.44 94 GLN A CA 1
ATOM 757 C C . GLN A 1 94 ? -12.319 -9.998 5.602 1.00 84.44 94 GLN A C 1
ATOM 759 O O . GLN A 1 94 ? -13.168 -9.281 5.075 1.00 84.44 94 GLN A O 1
ATOM 764 N N . SER A 1 95 ? -12.223 -10.140 6.921 1.00 83.00 95 SER A N 1
ATOM 765 C CA . SER A 1 95 ? -13.076 -9.452 7.893 1.00 83.00 95 SER A CA 1
ATOM 766 C C . SER A 1 95 ? -12.222 -8.625 8.846 1.00 83.00 95 SER A C 1
ATOM 768 O O . SER A 1 95 ? -11.040 -8.904 9.054 1.00 83.00 95 SER A O 1
ATOM 770 N N . ARG A 1 96 ? -12.814 -7.585 9.431 1.00 80.62 96 ARG A N 1
ATOM 771 C CA . ARG A 1 96 ? -12.195 -6.845 10.536 1.00 80.62 96 ARG A CA 1
ATOM 772 C C . ARG A 1 96 ? -12.132 -7.742 11.785 1.00 80.62 96 ARG A C 1
ATOM 774 O O . ARG A 1 96 ? -12.897 -8.702 11.866 1.00 80.62 96 ARG A O 1
ATOM 781 N N . PRO A 1 97 ? -11.297 -7.421 12.790 1.00 70.31 97 PRO A N 1
ATOM 782 C CA . PRO A 1 97 ? -11.282 -8.162 14.057 1.00 70.31 97 PRO A CA 1
ATOM 783 C C . PRO A 1 97 ? -12.637 -8.189 14.764 1.00 70.31 97 PRO A C 1
ATOM 785 O O . PRO A 1 97 ? -12.946 -9.157 15.448 1.00 70.31 97 PRO A O 1
ATOM 788 N N . ASP A 1 98 ? -13.467 -7.170 14.530 1.00 68.44 98 ASP A N 1
ATOM 789 C CA . ASP A 1 98 ? -14.835 -7.077 15.050 1.00 68.44 98 ASP A CA 1
ATOM 790 C C . ASP A 1 98 ? -15.824 -8.022 14.332 1.00 68.44 98 ASP A C 1
ATOM 792 O O . ASP A 1 98 ? -17.026 -7.965 14.577 1.00 68.44 98 ASP A O 1
ATOM 796 N N . GLY A 1 99 ? -15.355 -8.843 13.385 1.00 73.25 99 GLY A N 1
ATOM 797 C CA . GLY A 1 99 ? -16.177 -9.747 12.573 1.00 73.25 99 GLY A CA 1
ATOM 798 C C . GLY A 1 99 ? -16.978 -9.055 11.466 1.00 73.25 99 GLY A C 1
ATOM 799 O O . GLY A 1 99 ? -17.655 -9.722 10.689 1.00 73.25 99 GLY A O 1
ATOM 800 N N . THR A 1 100 ? -16.899 -7.726 11.359 1.00 79.81 100 THR A N 1
ATOM 801 C CA . THR A 1 100 ? -17.566 -6.969 10.294 1.00 79.81 100 THR A CA 1
ATOM 802 C C . THR A 1 100 ? -16.806 -7.088 8.967 1.00 79.81 100 THR A C 1
ATOM 804 O O . THR A 1 100 ? -15.568 -7.028 8.959 1.00 79.81 100 THR A O 1
ATOM 807 N N . PRO A 1 101 ? -17.509 -7.238 7.829 1.00 83.31 101 PRO A N 1
ATOM 808 C CA . PRO A 1 101 ? -16.864 -7.294 6.524 1.00 83.31 101 PRO A CA 1
ATOM 809 C C . PRO A 1 101 ? -16.209 -5.951 6.173 1.00 83.31 101 PRO A C 1
ATOM 811 O O . PRO A 1 101 ? -16.559 -4.888 6.697 1.00 83.31 101 PRO A O 1
ATOM 814 N N . LEU A 1 102 ? -15.223 -5.993 5.278 1.00 85.12 102 LEU A N 1
ATOM 815 C CA . LEU A 1 102 ? -14.628 -4.782 4.717 1.00 85.12 102 LEU A CA 1
ATOM 816 C C . LEU A 1 102 ? -15.656 -4.015 3.876 1.00 85.12 102 LEU A C 1
ATOM 818 O O . LEU A 1 102 ? -16.525 -4.599 3.235 1.00 85.12 102 LEU A O 1
ATOM 822 N N . ASP A 1 103 ? -15.528 -2.690 3.868 1.00 88.44 103 ASP A N 1
ATOM 823 C CA . ASP A 1 103 ? -16.389 -1.833 3.057 1.00 88.44 103 ASP A CA 1
ATOM 824 C C . ASP A 1 103 ? -16.145 -2.079 1.558 1.00 88.44 103 ASP A C 1
ATOM 826 O O . ASP A 1 103 ? -14.997 -2.207 1.124 1.00 88.44 103 ASP A O 1
ATOM 830 N N . ALA A 1 104 ? -17.211 -2.101 0.757 1.00 88.69 104 ALA A N 1
ATOM 831 C CA . ALA A 1 104 ? -17.138 -2.421 -0.668 1.00 88.69 104 ALA A CA 1
ATOM 832 C C . ALA A 1 104 ? -16.255 -1.426 -1.446 1.00 88.69 104 ALA A C 1
ATOM 834 O O . ALA A 1 104 ? -15.477 -1.836 -2.311 1.00 88.69 104 ALA A O 1
ATOM 835 N N . SER A 1 105 ? -16.299 -0.133 -1.091 1.00 90.19 105 SER A N 1
ATOM 836 C CA . SER A 1 105 ? -15.426 0.887 -1.694 1.00 90.19 105 SER A CA 1
ATOM 837 C C . SER A 1 105 ? -13.952 0.628 -1.375 1.00 90.19 105 SER A C 1
ATOM 839 O O . SER A 1 105 ? -13.068 0.801 -2.219 1.00 90.19 105 SER A O 1
ATOM 841 N N . LEU A 1 106 ? -13.667 0.182 -0.150 1.00 90.38 106 LEU A N 1
ATOM 842 C CA . LEU A 1 106 ? -12.314 -0.152 0.277 1.00 90.38 106 LEU A CA 1
ATOM 843 C C . LEU A 1 106 ? -11.792 -1.412 -0.427 1.00 90.38 106 LEU A C 1
ATOM 845 O O . LEU A 1 106 ? -10.644 -1.424 -0.871 1.00 90.38 106 LEU A O 1
ATOM 849 N N . ILE A 1 107 ? -12.641 -2.431 -0.583 1.00 91.88 107 ILE A N 1
ATOM 850 C CA . ILE A 1 107 ? -12.320 -3.650 -1.335 1.00 91.88 107 ILE A CA 1
ATOM 851 C C . ILE A 1 107 ? -11.967 -3.298 -2.782 1.00 91.88 107 ILE A C 1
ATOM 853 O O . ILE A 1 107 ? -10.911 -3.711 -3.256 1.00 91.88 107 ILE A O 1
ATOM 857 N N . GLN A 1 108 ? -12.772 -2.470 -3.460 1.00 92.31 108 GLN A N 1
ATOM 858 C CA . GLN A 1 108 ? -12.460 -2.007 -4.819 1.00 92.31 108 GLN A CA 1
ATOM 859 C C . GLN A 1 108 ? -11.084 -1.336 -4.903 1.00 92.31 108 GLN A C 1
ATOM 861 O O . GLN A 1 108 ? -10.305 -1.647 -5.800 1.00 92.31 108 GLN A O 1
ATOM 866 N N . LYS A 1 109 ? -10.732 -0.472 -3.943 1.00 93.25 109 LYS A N 1
ATOM 867 C CA . LYS A 1 109 ? -9.408 0.176 -3.908 1.00 93.25 109 LYS A CA 1
ATOM 868 C C . LYS A 1 109 ? -8.263 -0.831 -3.773 1.00 93.25 109 LYS A C 1
ATOM 870 O O . LYS A 1 109 ? -7.193 -0.613 -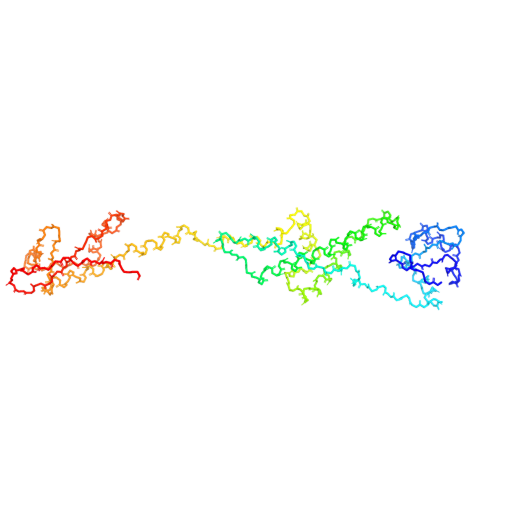4.345 1.00 93.25 109 LYS A O 1
ATOM 875 N N . TYR A 1 110 ? -8.463 -1.914 -3.023 1.00 93.75 110 TYR A N 1
ATOM 876 C CA . TYR A 1 110 ? -7.468 -2.978 -2.877 1.00 93.75 110 TYR A CA 1
ATOM 877 C C . TYR A 1 110 ? -7.352 -3.855 -4.121 1.00 93.75 110 TYR A C 1
ATOM 879 O O . TYR A 1 110 ? -6.232 -4.133 -4.549 1.00 93.75 110 TYR A O 1
ATOM 887 N N . VAL A 1 111 ? -8.476 -4.201 -4.750 1.00 94.19 111 VAL A N 1
ATOM 888 C CA . VAL A 1 111 ? -8.506 -4.935 -6.025 1.00 94.19 111 VAL A CA 1
ATOM 889 C C . VAL A 1 111 ? -7.828 -4.131 -7.134 1.00 94.19 111 VAL A C 1
ATOM 891 O O . VAL A 1 111 ? -6.962 -4.657 -7.831 1.00 94.19 111 VAL A O 1
ATOM 894 N N . ASN A 1 112 ? -8.142 -2.839 -7.247 1.00 93.88 112 ASN A N 1
ATOM 895 C CA . ASN A 1 112 ? -7.496 -1.931 -8.196 1.00 93.88 112 ASN A CA 1
ATOM 896 C C . ASN A 1 112 ? -5.979 -1.927 -7.992 1.00 93.88 112 ASN A C 1
ATOM 898 O O . ASN A 1 112 ? -5.211 -2.118 -8.931 1.00 93.88 112 ASN A O 1
ATOM 902 N N . ARG A 1 113 ? -5.529 -1.780 -6.741 1.00 94.00 113 ARG A N 1
ATOM 903 C CA . ARG A 1 113 ? -4.099 -1.779 -6.417 1.00 94.00 113 ARG A CA 1
ATOM 904 C C . ARG A 1 113 ? -3.413 -3.101 -6.769 1.00 94.00 113 ARG A C 1
ATOM 906 O O . ARG A 1 113 ? -2.306 -3.064 -7.299 1.00 94.00 113 ARG A O 1
ATOM 913 N N . ALA A 1 114 ? -4.049 -4.238 -6.485 1.00 94.62 114 ALA A N 1
ATOM 914 C CA . ALA A 1 114 ? -3.528 -5.559 -6.837 1.00 94.62 114 ALA A CA 1
ATOM 915 C C . ALA A 1 114 ? -3.391 -5.714 -8.358 1.00 94.62 114 ALA A C 1
ATOM 917 O O . ALA A 1 114 ? -2.329 -6.089 -8.847 1.00 94.62 114 ALA A O 1
ATOM 918 N N . SER A 1 115 ? -4.420 -5.301 -9.101 1.00 93.81 115 SER A N 1
ATOM 919 C CA . SER A 1 115 ? -4.450 -5.328 -10.569 1.00 93.81 115 SER A CA 1
ATOM 920 C C . SER A 1 115 ? -3.320 -4.484 -11.175 1.00 93.81 115 SER A C 1
ATOM 922 O O . SER A 1 115 ? -2.589 -4.939 -12.054 1.00 93.81 115 SER A O 1
ATOM 924 N N . LEU A 1 116 ? -3.090 -3.277 -10.642 1.00 92.94 116 LEU A N 1
ATOM 925 C CA . LEU A 1 116 ? -1.974 -2.427 -11.068 1.00 92.94 116 LEU A CA 1
ATOM 926 C C . LEU A 1 116 ? -0.611 -3.051 -10.742 1.00 92.94 116 LEU A C 1
ATOM 928 O O . LEU A 1 116 ? 0.318 -2.950 -11.542 1.00 92.94 116 LEU A O 1
ATOM 932 N N . PHE A 1 117 ? -0.464 -3.707 -9.589 1.00 94.12 117 PHE A N 1
ATOM 933 C CA . PHE A 1 117 ? 0.771 -4.414 -9.251 1.00 94.12 117 PHE A CA 1
ATOM 934 C C . PHE A 1 117 ? 1.008 -5.629 -10.153 1.00 94.12 117 PHE A C 1
ATOM 936 O O . PHE A 1 117 ? 2.142 -5.828 -10.584 1.00 94.12 117 PHE A O 1
ATOM 943 N N . ASN A 1 118 ? -0.025 -6.383 -10.523 1.00 93.44 118 ASN A N 1
ATOM 944 C CA . ASN A 1 118 ? 0.108 -7.477 -11.488 1.00 93.44 118 ASN A CA 1
ATOM 945 C C . ASN A 1 118 ? 0.565 -6.964 -12.861 1.00 93.44 118 ASN A C 1
ATOM 947 O O . ASN A 1 118 ? 1.531 -7.484 -13.412 1.00 93.44 118 ASN A O 1
ATOM 951 N N . ALA A 1 119 ? 0.006 -5.853 -13.345 1.00 91.62 119 ALA A N 1
ATOM 952 C CA . ALA A 1 119 ? 0.470 -5.224 -14.583 1.00 91.62 119 ALA A CA 1
ATOM 953 C C . ALA A 1 119 ? 1.964 -4.835 -14.527 1.00 91.62 119 ALA A C 1
ATOM 955 O O . ALA A 1 119 ? 2.708 -5.006 -15.498 1.00 91.62 119 ALA A O 1
ATOM 956 N N . VAL A 1 120 ? 2.443 -4.338 -13.378 1.00 91.56 120 VAL A N 1
ATOM 957 C CA . VAL A 1 120 ? 3.874 -4.046 -13.176 1.00 91.56 120 VAL A CA 1
ATOM 958 C C . VAL A 1 120 ? 4.721 -5.318 -13.108 1.00 91.56 120 VAL A C 1
ATOM 960 O O . VAL A 1 120 ? 5.851 -5.321 -13.607 1.00 91.56 120 VAL A O 1
ATOM 963 N N . LYS A 1 121 ? 4.202 -6.402 -12.524 1.00 92.00 121 LYS A N 1
ATOM 964 C CA . LYS A 1 121 ? 4.861 -7.714 -12.511 1.00 92.00 121 LYS A CA 1
ATOM 965 C C . LYS A 1 121 ? 5.063 -8.231 -13.934 1.00 92.00 121 LYS A C 1
ATOM 967 O O . LYS A 1 121 ? 6.199 -8.543 -14.295 1.00 92.00 121 LYS A O 1
ATOM 972 N N . ASP A 1 122 ? 4.028 -8.190 -14.761 1.00 89.25 122 ASP A N 1
ATOM 973 C CA . ASP A 1 122 ? 4.097 -8.628 -16.156 1.00 89.25 122 ASP A CA 1
ATOM 974 C C . ASP A 1 122 ? 5.063 -7.768 -16.968 1.00 89.25 122 ASP A C 1
ATOM 976 O O . ASP A 1 122 ? 5.882 -8.276 -17.737 1.00 89.25 122 ASP A O 1
ATOM 980 N N . ALA A 1 123 ? 5.038 -6.450 -16.761 1.00 87.81 123 ALA A N 1
ATOM 981 C CA . ALA A 1 123 ? 5.993 -5.531 -17.368 1.00 87.81 123 ALA A CA 1
ATOM 982 C C . ALA A 1 123 ? 7.442 -5.860 -16.976 1.00 87.81 123 ALA A C 1
ATOM 984 O O . ALA A 1 123 ? 8.352 -5.840 -17.815 1.00 87.81 123 ALA A O 1
ATOM 985 N N . LEU A 1 124 ? 7.673 -6.190 -15.704 1.00 87.31 124 LEU A N 1
ATOM 986 C CA . LEU A 1 124 ? 8.982 -6.572 -15.191 1.00 87.31 124 LEU A CA 1
ATOM 987 C C . LEU A 1 124 ? 9.453 -7.893 -15.815 1.00 87.31 124 LEU A C 1
ATOM 989 O O . LEU A 1 124 ? 10.614 -7.982 -16.226 1.00 87.31 124 LEU A O 1
ATOM 993 N N . GLU A 1 125 ? 8.575 -8.883 -15.956 1.00 85.75 125 GLU A N 1
ATOM 994 C CA . GLU A 1 125 ? 8.865 -10.171 -16.597 1.00 85.75 125 GLU A CA 1
ATOM 995 C C . GLU A 1 125 ? 9.132 -10.028 -18.100 1.00 85.75 125 GLU A C 1
ATOM 997 O O . GLU A 1 125 ? 10.183 -10.465 -18.581 1.00 85.75 125 GLU A O 1
ATOM 1002 N N . LYS A 1 126 ? 8.280 -9.298 -18.829 1.00 81.00 126 LYS A N 1
ATOM 1003 C CA . LYS A 1 126 ? 8.495 -8.948 -20.244 1.00 81.00 126 LYS A CA 1
ATOM 1004 C C . LYS A 1 126 ? 9.834 -8.236 -20.434 1.00 81.00 126 LYS A C 1
ATOM 1006 O O . LYS A 1 126 ? 10.598 -8.573 -21.339 1.00 81.00 126 LYS A O 1
ATOM 1011 N N . SER A 1 127 ? 10.188 -7.306 -19.541 1.00 76.38 127 SER A N 1
ATOM 1012 C CA . SER A 1 127 ? 11.474 -6.601 -19.603 1.00 76.38 127 SER A CA 1
ATOM 1013 C C . SER A 1 127 ? 12.686 -7.523 -19.394 1.00 76.38 127 SER A C 1
ATOM 1015 O O . SER A 1 127 ? 13.777 -7.238 -19.898 1.00 76.38 127 SER A O 1
ATOM 1017 N N . LYS A 1 128 ? 12.540 -8.611 -18.628 1.00 74.75 128 LYS A N 1
ATOM 1018 C CA . LYS A 1 128 ? 13.585 -9.631 -18.456 1.00 74.75 128 LYS A CA 1
ATOM 1019 C C . LYS A 1 128 ? 13.674 -10.519 -19.697 1.00 74.75 128 LYS A C 1
ATOM 1021 O O . LYS A 1 128 ? 14.776 -10.703 -20.211 1.00 74.75 128 LYS A O 1
ATOM 1026 N N . CYS A 1 129 ? 12.531 -10.980 -20.208 1.00 64.94 129 CYS A N 1
ATOM 1027 C CA . CYS A 1 129 ? 12.437 -11.847 -21.383 1.00 64.94 129 CYS A CA 1
ATOM 1028 C C . CYS A 1 129 ? 13.030 -11.182 -22.636 1.00 64.94 129 CYS A C 1
ATOM 1030 O O . CYS A 1 129 ? 13.974 -11.709 -23.219 1.00 64.94 129 CYS A O 1
ATOM 1032 N N . VAL A 1 130 ? 12.599 -9.956 -22.970 1.00 65.69 130 VAL A N 1
ATOM 1033 C CA . VAL A 1 130 ? 13.103 -9.204 -24.140 1.00 65.69 130 VAL A CA 1
ATOM 1034 C C . VAL A 1 130 ? 14.628 -9.050 -24.109 1.00 65.69 130 VAL A C 1
ATOM 1036 O O . VAL A 1 130 ? 15.283 -9.143 -25.143 1.00 65.69 130 VAL A O 1
ATOM 1039 N N . ARG A 1 131 ? 15.224 -8.850 -22.928 1.00 64.25 131 ARG A N 1
ATOM 1040 C CA . ARG A 1 131 ? 16.682 -8.699 -22.790 1.00 64.25 131 ARG A CA 1
ATOM 1041 C C . ARG A 1 131 ? 17.445 -10.014 -22.871 1.00 64.25 131 ARG A C 1
ATOM 1043 O O . ARG A 1 131 ? 18.555 -10.010 -23.402 1.00 64.25 131 ARG A O 1
ATOM 1050 N N . SER A 1 132 ? 16.864 -11.100 -22.361 1.00 58.66 132 SER A N 1
ATOM 1051 C CA . SER A 1 132 ? 17.421 -12.444 -22.516 1.00 58.66 132 SER A CA 1
ATOM 1052 C C . SER A 1 132 ? 17.457 -12.831 -23.996 1.00 58.66 132 SER A C 1
ATOM 1054 O O . SER A 1 132 ? 18.527 -13.170 -24.499 1.00 58.66 132 SER A O 1
ATOM 1056 N N . SER A 1 133 ? 16.349 -12.631 -24.716 1.00 59.62 133 SER A N 1
ATOM 1057 C CA . SER A 1 133 ? 16.256 -12.880 -26.160 1.00 59.62 133 SER A CA 1
ATOM 1058 C C . SER A 1 133 ? 17.154 -11.954 -26.993 1.00 59.62 133 SER A C 1
ATOM 1060 O O . SER A 1 133 ? 17.639 -12.353 -28.046 1.00 59.62 133 SER A O 1
ATOM 1062 N N . ALA A 1 134 ? 17.434 -10.735 -26.515 1.00 60.03 134 ALA A N 1
ATOM 1063 C CA . ALA A 1 134 ? 18.353 -9.786 -27.154 1.00 60.03 134 ALA A CA 1
ATOM 1064 C 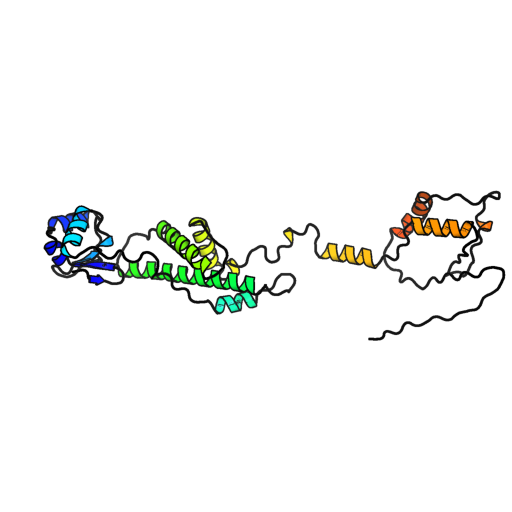C . ALA A 1 134 ? 19.843 -9.996 -26.794 1.00 60.03 134 ALA A C 1
ATOM 1066 O O . ALA A 1 134 ? 20.683 -9.169 -27.152 1.00 60.03 134 ALA A O 1
ATOM 1067 N N . GLY A 1 135 ? 20.197 -11.041 -26.032 1.00 57.12 135 GLY A N 1
ATOM 1068 C CA . GLY A 1 135 ? 21.591 -11.365 -25.686 1.00 57.12 135 GLY A CA 1
ATOM 1069 C C . GLY A 1 135 ? 22.320 -10.302 -24.846 1.00 57.12 135 GLY A C 1
ATOM 1070 O O . GLY A 1 135 ? 23.552 -10.301 -24.750 1.00 57.12 135 GLY A O 1
ATOM 1071 N N . CYS A 1 136 ? 21.587 -9.372 -24.229 1.00 59.22 136 CYS A N 1
ATOM 1072 C CA . CYS A 1 136 ? 22.163 -8.274 -23.462 1.00 59.22 136 CYS A CA 1
ATOM 1073 C C . CYS A 1 136 ? 22.665 -8.756 -22.092 1.00 59.22 136 CYS A C 1
ATOM 1075 O O . CYS A 1 136 ? 21.885 -8.959 -21.167 1.00 59.22 136 CYS A O 1
ATOM 1077 N N . LYS A 1 137 ? 23.992 -8.857 -21.927 1.00 55.91 137 LYS A N 1
ATOM 1078 C CA . LYS A 1 137 ? 24.643 -9.255 -20.657 1.00 55.91 137 LYS A CA 1
ATOM 1079 C C . LYS A 1 137 ? 24.612 -8.183 -19.553 1.00 55.91 137 LYS A C 1
ATOM 1081 O O . LYS A 1 137 ? 24.989 -8.461 -18.417 1.00 55.91 137 LYS A O 1
ATOM 1086 N N . LYS A 1 138 ? 24.224 -6.939 -19.862 1.00 61.41 138 LYS A N 1
ATOM 1087 C CA . LYS A 1 138 ? 24.214 -5.838 -18.882 1.00 61.41 138 LYS A CA 1
ATOM 1088 C C . LYS A 1 138 ? 22.942 -5.866 -18.041 1.00 61.41 138 LYS A C 1
ATOM 1090 O O . LYS A 1 138 ? 21.846 -6.031 -18.574 1.00 61.41 138 LYS A O 1
ATOM 1095 N N . ARG A 1 139 ? 23.097 -5.646 -16.730 1.00 60.62 139 ARG A N 1
ATOM 1096 C CA . ARG A 1 139 ? 21.960 -5.573 -15.810 1.00 60.62 139 ARG A CA 1
ATOM 1097 C C . ARG A 1 139 ? 21.001 -4.449 -16.230 1.00 60.62 139 ARG A C 1
ATOM 1099 O O . ARG A 1 139 ? 21.459 -3.370 -16.612 1.00 60.62 139 ARG A O 1
ATOM 1106 N N . PRO A 1 140 ? 19.685 -4.689 -16.144 1.00 68.44 140 PRO A N 1
ATOM 1107 C CA . PRO A 1 140 ? 18.673 -3.655 -16.306 1.00 68.44 140 PRO A CA 1
ATOM 1108 C C . PRO A 1 140 ? 18.965 -2.414 -15.454 1.00 68.44 140 PRO A C 1
ATOM 1110 O O . PRO A 1 140 ? 19.296 -2.551 -14.275 1.00 68.44 140 PRO A O 1
ATOM 1113 N N . ASN A 1 141 ? 18.767 -1.209 -15.999 1.00 78.88 141 ASN A N 1
ATOM 1114 C CA . ASN A 1 141 ? 18.703 -0.020 -15.150 1.00 78.88 141 ASN A CA 1
ATOM 1115 C C . ASN A 1 141 ? 17.368 -0.031 -14.397 1.00 78.88 141 ASN A C 1
ATOM 1117 O O . ASN A 1 141 ? 16.337 0.394 -14.916 1.00 78.88 141 ASN A O 1
ATOM 1121 N N . MET A 1 142 ? 17.408 -0.579 -13.189 1.00 81.62 142 MET A N 1
ATOM 1122 C CA . MET A 1 142 ? 16.222 -0.799 -12.375 1.00 81.62 142 MET A CA 1
ATOM 1123 C C . MET A 1 142 ? 15.669 0.514 -11.801 1.00 81.62 142 MET A C 1
ATOM 1125 O O . MET A 1 142 ? 14.462 0.640 -11.653 1.00 81.62 142 MET A O 1
ATOM 1129 N N . GLY A 1 143 ? 16.516 1.535 -11.614 1.00 82.94 143 GLY A N 1
ATOM 1130 C CA . GLY A 1 143 ? 16.074 2.880 -11.228 1.00 82.94 143 GLY A CA 1
ATOM 1131 C C . GLY A 1 143 ? 15.126 3.496 -12.258 1.00 82.94 143 GLY A C 1
ATOM 1132 O O . GLY A 1 143 ? 14.002 3.851 -11.918 1.00 82.94 143 GLY A O 1
ATOM 1133 N N . LYS A 1 144 ? 15.522 3.496 -13.540 1.00 84.00 144 LYS A N 1
ATOM 1134 C CA . LYS A 1 144 ? 14.668 3.999 -14.635 1.00 84.00 144 LYS A CA 1
ATOM 1135 C C . LYS A 1 144 ? 13.365 3.215 -14.784 1.00 84.00 144 LYS A C 1
ATOM 1137 O O . LYS A 1 144 ? 12.333 3.791 -15.118 1.00 84.00 144 LYS A O 1
ATOM 1142 N N . PHE A 1 145 ? 13.404 1.902 -14.548 1.00 87.62 145 PHE A N 1
ATOM 1143 C CA . PHE A 1 145 ? 12.199 1.074 -14.578 1.00 87.62 145 PHE A CA 1
ATOM 1144 C C . PHE A 1 145 ? 11.205 1.512 -13.498 1.00 87.62 145 PHE A C 1
ATOM 1146 O O . PHE A 1 145 ? 10.041 1.739 -13.811 1.00 87.62 145 PHE A O 1
ATOM 1153 N N . TRP A 1 146 ? 11.665 1.697 -12.258 1.00 90.38 146 TRP A N 1
ATOM 1154 C CA . TRP A 1 146 ? 10.798 2.131 -11.162 1.00 90.38 146 TRP A CA 1
ATOM 1155 C C . TRP A 1 146 ? 10.276 3.557 -11.340 1.00 90.38 146 TRP A C 1
ATOM 1157 O O . TRP A 1 146 ? 9.114 3.808 -11.041 1.00 90.38 146 TRP A O 1
ATOM 1167 N N . GLU A 1 147 ? 11.086 4.478 -11.865 1.00 89.38 147 GLU A N 1
ATOM 1168 C CA . GLU A 1 147 ? 10.630 5.829 -12.227 1.00 89.38 147 GLU A CA 1
ATOM 1169 C C . GLU A 1 147 ? 9.494 5.776 -13.258 1.00 89.38 147 GLU A C 1
ATOM 1171 O O . GLU A 1 147 ? 8.453 6.406 -13.073 1.00 89.38 147 GLU A O 1
ATOM 1176 N N . THR A 1 148 ? 9.661 4.951 -14.295 1.00 88.00 148 THR A N 1
ATOM 1177 C CA . THR A 1 148 ? 8.642 4.737 -15.332 1.00 88.00 148 THR A CA 1
ATOM 1178 C C . THR A 1 148 ? 7.379 4.094 -14.752 1.00 88.00 148 THR A C 1
ATOM 1180 O O . THR A 1 148 ? 6.272 4.537 -15.044 1.00 88.00 148 THR A O 1
ATOM 1183 N N . ALA A 1 149 ? 7.532 3.083 -13.892 1.00 89.88 149 ALA A N 1
ATOM 1184 C CA . ALA A 1 149 ? 6.416 2.397 -13.248 1.00 89.88 149 ALA A CA 1
ATOM 1185 C C . ALA A 1 149 ? 5.620 3.327 -12.319 1.00 89.88 149 ALA A C 1
ATOM 1187 O O . ALA A 1 149 ? 4.397 3.256 -12.294 1.00 89.88 149 ALA A O 1
ATOM 1188 N N . VAL A 1 150 ? 6.287 4.231 -11.591 1.00 92.12 150 VAL A N 1
ATOM 1189 C CA . VAL A 1 150 ? 5.610 5.230 -10.749 1.00 92.12 150 VAL A CA 1
ATOM 1190 C C . VAL A 1 150 ? 4.858 6.256 -11.587 1.00 92.12 150 VAL A C 1
ATOM 1192 O O . VAL A 1 150 ? 3.738 6.608 -11.225 1.00 92.12 150 VAL A O 1
ATOM 1195 N N . ALA A 1 151 ? 5.444 6.740 -12.684 1.00 90.12 151 ALA A N 1
ATOM 1196 C CA . ALA A 1 151 ? 4.760 7.668 -13.584 1.00 90.12 151 ALA A CA 1
ATOM 1197 C C . ALA A 1 151 ? 3.481 7.039 -14.158 1.00 90.12 151 ALA A C 1
ATOM 1199 O O . ALA A 1 151 ? 2.411 7.634 -14.066 1.00 90.12 151 ALA A O 1
ATOM 1200 N N . TRP A 1 152 ? 3.580 5.795 -14.634 1.00 90.38 152 TRP A N 1
ATOM 1201 C CA . TRP A 1 152 ? 2.432 5.032 -15.116 1.00 90.38 152 TRP A CA 1
ATOM 1202 C C . TRP A 1 152 ? 1.394 4.777 -14.015 1.00 90.38 152 TRP A C 1
ATOM 1204 O O . TRP A 1 152 ? 0.207 5.009 -14.220 1.00 90.38 152 TRP A O 1
ATOM 1214 N N . TYR A 1 153 ? 1.826 4.352 -12.823 1.00 90.44 153 TYR A N 1
ATOM 1215 C CA . TYR A 1 153 ? 0.924 4.090 -11.699 1.00 90.44 153 TYR A CA 1
ATOM 1216 C C . TYR A 1 153 ? 0.127 5.340 -11.314 1.00 90.44 153 TYR A C 1
ATOM 1218 O O . TYR A 1 153 ? -1.066 5.235 -11.055 1.00 90.44 153 TYR A O 1
ATOM 1226 N N . LYS A 1 154 ? 0.765 6.521 -11.326 1.00 89.94 154 LYS A N 1
ATOM 1227 C CA . LYS A 1 154 ? 0.099 7.806 -11.061 1.00 89.94 154 LYS A CA 1
ATOM 1228 C C . LYS A 1 154 ? -1.013 8.095 -12.063 1.00 89.94 154 LYS A C 1
ATOM 1230 O O . LYS A 1 154 ? -2.117 8.421 -11.640 1.00 89.94 154 LYS A O 1
ATOM 1235 N N . GLU A 1 155 ? -0.736 7.922 -13.351 1.00 88.75 155 GLU A N 1
ATOM 1236 C CA . GLU A 1 155 ? -1.733 8.087 -14.413 1.00 88.75 155 GLU A CA 1
ATOM 1237 C C . GLU A 1 155 ? -2.900 7.101 -14.237 1.00 88.75 155 GLU A C 1
ATOM 1239 O O . GLU A 1 155 ? -4.066 7.470 -14.347 1.00 88.75 155 GLU A O 1
ATOM 1244 N N . GLN A 1 156 ? -2.608 5.845 -13.885 1.00 87.81 156 GLN A N 1
ATOM 1245 C CA . GLN A 1 156 ? -3.662 4.851 -13.681 1.00 87.81 156 GLN A CA 1
ATOM 1246 C C . GLN A 1 156 ? -4.497 5.086 -12.424 1.00 87.81 156 GLN A C 1
ATOM 1248 O O . GLN A 1 156 ? -5.659 4.690 -12.418 1.00 87.81 156 GLN A O 1
ATOM 1253 N N . THR A 1 157 ? -3.970 5.746 -11.386 1.00 87.00 157 THR A N 1
ATOM 1254 C CA . THR A 1 157 ? -4.771 6.095 -10.198 1.00 87.00 157 THR A CA 1
ATOM 1255 C C . THR A 1 157 ? -5.961 7.003 -10.513 1.00 87.00 157 THR A C 1
ATOM 1257 O O . THR A 1 157 ? -6.920 7.005 -9.743 1.00 87.00 157 THR A O 1
ATOM 1260 N N . GLU A 1 158 ? -5.926 7.753 -11.621 1.00 85.38 158 GLU A N 1
ATOM 1261 C CA . GLU A 1 158 ? -7.068 8.559 -12.075 1.00 85.38 158 GLU A CA 1
ATOM 1262 C C . GLU A 1 158 ? -8.210 7.677 -12.598 1.00 85.38 158 GLU A C 1
ATOM 1264 O O . GLU A 1 158 ? -9.378 7.939 -12.319 1.00 85.38 158 GLU A O 1
ATOM 1269 N N . LYS A 1 159 ? -7.874 6.597 -13.316 1.00 85.62 159 LYS A N 1
ATOM 1270 C CA . LYS A 1 159 ? -8.840 5.641 -13.887 1.00 85.62 159 LYS A CA 1
ATOM 1271 C C . LYS A 1 159 ? -9.298 4.594 -12.872 1.00 85.62 159 LYS A C 1
ATOM 1273 O O . LYS A 1 159 ? -10.462 4.210 -12.857 1.00 85.62 159 LYS A O 1
ATOM 1278 N N . TYR A 1 160 ? -8.381 4.147 -12.019 1.00 87.88 160 TYR A N 1
ATOM 1279 C CA . TYR A 1 160 ? -8.590 3.117 -11.009 1.00 87.88 160 TYR A CA 1
ATOM 1280 C C . TYR A 1 160 ? -8.230 3.681 -9.634 1.00 87.88 160 TYR A C 1
ATOM 1282 O O . TYR A 1 160 ? -7.070 3.604 -9.216 1.00 87.88 160 TYR A O 1
ATOM 1290 N N . PRO A 1 161 ? -9.204 4.242 -8.895 1.00 90.44 161 PRO A N 1
ATOM 1291 C CA . PRO A 1 161 ? -8.937 4.848 -7.599 1.00 90.44 161 PRO A CA 1
ATOM 1292 C C . PRO A 1 161 ? -8.295 3.845 -6.633 1.00 90.44 161 PRO A C 1
ATOM 1294 O O . PRO A 1 161 ? -8.885 2.813 -6.300 1.00 90.44 161 PRO A O 1
ATOM 1297 N N . CYS A 1 162 ? -7.087 4.153 -6.161 1.00 89.50 162 CYS A N 1
ATOM 1298 C CA . CYS A 1 162 ? -6.369 3.382 -5.148 1.00 89.50 162 CYS A CA 1
ATOM 1299 C C . CYS A 1 162 ? -5.360 4.261 -4.385 1.00 89.50 162 CYS A C 1
ATOM 1301 O O . CYS A 1 162 ? -5.212 5.452 -4.653 1.00 89.50 162 CYS A O 1
ATOM 1303 N N . ALA A 1 163 ? -4.665 3.693 -3.393 1.00 87.31 163 ALA A N 1
ATOM 1304 C CA . ALA A 1 163 ? -3.686 4.440 -2.600 1.00 87.31 163 ALA A CA 1
ATOM 1305 C C . ALA A 1 163 ? -2.502 4.910 -3.467 1.00 87.31 163 ALA A C 1
ATOM 1307 O O . ALA A 1 163 ? -1.802 4.085 -4.066 1.00 87.31 163 ALA A O 1
ATOM 1308 N N . SER A 1 164 ? -2.256 6.219 -3.512 1.00 86.69 164 SER A N 1
ATOM 1309 C CA . SER A 1 164 ? -1.193 6.808 -4.328 1.00 86.69 164 SER A CA 1
ATOM 1310 C C . SER A 1 164 ? 0.201 6.498 -3.768 1.00 86.69 164 SER A C 1
ATOM 1312 O O . SER A 1 164 ? 0.414 6.394 -2.558 1.00 86.69 164 SER A O 1
ATOM 1314 N N . ILE A 1 165 ? 1.175 6.323 -4.664 1.00 89.62 165 ILE A N 1
ATOM 1315 C CA . ILE A 1 165 ? 2.589 6.171 -4.312 1.00 89.62 165 ILE A CA 1
ATOM 1316 C C . ILE A 1 165 ? 3.393 7.097 -5.212 1.00 89.62 165 ILE A C 1
ATOM 1318 O O . ILE A 1 165 ? 3.392 6.951 -6.430 1.00 89.62 165 ILE A O 1
ATOM 1322 N N . ASN A 1 166 ? 4.107 8.042 -4.604 1.00 87.75 166 ASN A N 1
ATOM 1323 C CA . ASN A 1 166 ? 4.761 9.111 -5.357 1.00 87.75 166 ASN A CA 1
ATOM 1324 C C . ASN A 1 166 ? 6.260 8.903 -5.584 1.00 87.75 166 ASN A C 1
ATOM 1326 O O . ASN A 1 166 ? 6.830 9.560 -6.452 1.00 87.75 166 ASN A O 1
ATOM 1330 N N . ASN A 1 167 ? 6.887 8.013 -4.813 1.00 91.50 167 ASN A N 1
ATOM 1331 C CA . ASN A 1 167 ? 8.332 7.812 -4.779 1.00 91.50 167 ASN A CA 1
ATOM 1332 C C . ASN A 1 167 ? 8.701 6.417 -5.301 1.00 91.50 167 ASN A C 1
ATOM 1334 O O . ASN A 1 167 ? 8.172 5.420 -4.806 1.00 91.50 167 ASN A O 1
ATOM 1338 N N . ALA A 1 168 ? 9.661 6.350 -6.230 1.00 91.19 168 ALA A N 1
ATOM 1339 C CA . ALA A 1 168 ? 10.195 5.112 -6.800 1.00 91.19 168 ALA A CA 1
ATOM 1340 C C . ALA A 1 168 ? 10.679 4.113 -5.738 1.00 91.19 168 ALA A C 1
ATOM 1342 O O . ALA A 1 168 ? 10.354 2.933 -5.827 1.00 91.19 168 ALA A O 1
ATOM 1343 N N . ARG A 1 169 ? 11.375 4.565 -4.682 1.00 91.50 169 ARG A N 1
ATOM 1344 C CA . ARG A 1 169 ? 11.841 3.661 -3.609 1.00 91.50 169 ARG A CA 1
ATOM 1345 C C . ARG A 1 169 ? 10.685 3.088 -2.795 1.00 91.50 169 ARG A C 1
ATOM 1347 O O . ARG A 1 169 ? 10.693 1.913 -2.439 1.00 91.50 169 ARG A O 1
ATOM 1354 N N . SER A 1 170 ? 9.690 3.917 -2.482 1.00 91.75 170 SER A N 1
ATOM 1355 C CA . SER A 1 170 ? 8.498 3.483 -1.746 1.00 91.75 170 SER A CA 1
ATOM 1356 C C . SER A 1 170 ? 7.665 2.510 -2.574 1.00 91.75 170 SER A C 1
ATOM 1358 O O . SER A 1 170 ? 7.151 1.539 -2.023 1.00 91.75 170 SER A O 1
ATOM 1360 N N . PHE A 1 171 ? 7.576 2.755 -3.882 1.00 94.38 171 PHE A N 1
ATOM 1361 C CA . PHE A 1 171 ? 6.909 1.883 -4.839 1.00 94.38 171 PHE A CA 1
ATOM 1362 C C . PHE A 1 171 ? 7.614 0.533 -4.944 1.00 94.38 171 PHE A C 1
ATOM 1364 O O . PHE A 1 171 ? 6.984 -0.495 -4.727 1.00 94.38 171 PHE A O 1
ATOM 1371 N N . GLU A 1 172 ? 8.931 0.531 -5.164 1.00 94.12 172 GLU A N 1
ATOM 1372 C CA . GLU A 1 172 ? 9.742 -0.688 -5.197 1.00 94.12 172 GLU A CA 1
ATOM 1373 C C . GLU A 1 172 ? 9.594 -1.498 -3.904 1.00 94.12 172 GLU A C 1
ATOM 1375 O O . GLU A 1 172 ? 9.428 -2.716 -3.953 1.00 94.12 172 GLU A O 1
ATOM 1380 N N . ARG A 1 173 ? 9.627 -0.839 -2.739 1.00 94.06 173 ARG A N 1
ATOM 1381 C CA . ARG A 1 173 ? 9.448 -1.511 -1.447 1.00 94.06 173 ARG A CA 1
ATOM 1382 C C . ARG A 1 173 ? 8.071 -2.164 -1.333 1.00 94.06 173 ARG A C 1
ATOM 1384 O O . ARG A 1 173 ? 8.003 -3.340 -0.994 1.00 94.06 173 ARG A O 1
ATOM 1391 N N . ALA A 1 174 ? 7.004 -1.424 -1.636 1.00 93.25 174 ALA A N 1
ATOM 1392 C CA . ALA A 1 174 ? 5.636 -1.939 -1.578 1.00 93.25 174 ALA A CA 1
ATOM 1393 C C . ALA A 1 174 ? 5.416 -3.092 -2.569 1.00 93.25 174 ALA A C 1
ATOM 1395 O O . ALA A 1 174 ? 4.766 -4.079 -2.242 1.00 93.25 174 ALA A O 1
ATOM 1396 N N . PHE A 1 175 ? 5.999 -2.989 -3.762 1.00 94.75 175 PHE A N 1
ATOM 1397 C CA . PHE A 1 175 ? 5.929 -4.028 -4.780 1.00 94.75 175 PHE A CA 1
ATOM 1398 C C . PHE A 1 175 ? 6.708 -5.291 -4.381 1.00 94.75 175 PHE A C 1
ATOM 1400 O O . PHE A 1 175 ? 6.233 -6.403 -4.583 1.00 94.75 175 PHE A O 1
ATOM 1407 N N . LYS A 1 176 ? 7.887 -5.155 -3.760 1.00 94.38 176 LYS A N 1
ATOM 1408 C CA . LYS A 1 176 ? 8.634 -6.305 -3.218 1.00 94.38 176 LYS A CA 1
ATOM 1409 C C . LYS A 1 176 ? 7.898 -6.989 -2.066 1.00 94.38 176 LYS A C 1
ATOM 1411 O O . LYS A 1 176 ? 7.937 -8.211 -1.983 1.00 94.38 176 LYS A O 1
ATOM 1416 N N . GLU A 1 177 ? 7.243 -6.219 -1.197 1.00 94.38 177 GLU A N 1
ATOM 1417 C CA . GLU A 1 177 ? 6.375 -6.757 -0.138 1.00 94.38 177 GLU A CA 1
ATOM 1418 C C . GLU A 1 177 ? 5.215 -7.551 -0.760 1.00 94.38 177 GLU A C 1
ATOM 1420 O O . GLU A 1 177 ? 4.976 -8.686 -0.364 1.00 94.38 177 GLU A O 1
ATOM 1425 N N . TYR A 1 178 ? 4.601 -7.026 -1.826 1.00 95.00 178 TYR A N 1
ATOM 1426 C CA . TYR A 1 178 ? 3.562 -7.722 -2.593 1.00 95.00 178 TYR A CA 1
ATOM 1427 C C . TYR A 1 178 ? 4.038 -9.028 -3.231 1.00 95.00 178 TYR A C 1
ATOM 1429 O O . TYR A 1 178 ? 3.367 -10.046 -3.115 1.00 95.00 178 TYR A O 1
ATOM 1437 N N . LEU A 1 179 ? 5.226 -9.054 -3.840 1.00 93.62 179 LEU A N 1
ATOM 1438 C CA . LEU A 1 179 ? 5.780 -10.299 -4.385 1.00 93.62 179 LEU A CA 1
ATOM 1439 C C . LEU A 1 179 ? 6.062 -11.359 -3.309 1.00 93.62 179 LEU A C 1
ATOM 1441 O O . LEU A 1 179 ? 6.116 -12.543 -3.632 1.00 93.62 179 LEU A O 1
ATOM 1445 N N . LYS A 1 180 ? 6.281 -10.946 -2.056 1.00 93.94 180 LYS A N 1
ATOM 1446 C CA . LYS A 1 180 ? 6.581 -11.846 -0.939 1.00 93.94 180 LYS A CA 1
ATOM 1447 C C . LYS A 1 180 ? 5.319 -12.351 -0.236 1.00 93.94 180 LYS A C 1
ATOM 1449 O O . LYS A 1 180 ? 5.241 -13.529 0.088 1.00 93.94 180 LYS A O 1
ATOM 1454 N N . GLU A 1 181 ? 4.373 -11.459 0.041 1.00 90.31 181 GLU A N 1
ATOM 1455 C CA . GLU A 1 181 ? 3.214 -11.711 0.912 1.00 90.31 181 GLU A CA 1
ATOM 1456 C C . GLU A 1 181 ? 1.886 -11.788 0.129 1.00 90.31 181 GLU A C 1
ATOM 1458 O O . GLU A 1 181 ? 0.834 -12.111 0.689 1.00 90.31 181 GLU A O 1
ATOM 1463 N N . GLY A 1 182 ? 1.914 -11.501 -1.174 1.00 92.81 182 GLY A N 1
ATOM 1464 C CA . GLY A 1 182 ? 0.745 -11.502 -2.049 1.00 92.81 182 GLY A CA 1
ATOM 1465 C C . GLY A 1 182 ? -0.271 -10.427 -1.667 1.00 92.81 182 GLY A C 1
ATOM 1466 O O . GLY A 1 182 ? 0.080 -9.350 -1.182 1.00 92.81 182 GLY A O 1
ATOM 1467 N N . TYR A 1 183 ? -1.559 -10.730 -1.842 1.00 93.06 183 TYR A N 1
ATOM 1468 C CA . TYR A 1 183 ? -2.661 -9.801 -1.560 1.00 93.06 183 TYR A CA 1
ATOM 1469 C C . TYR A 1 183 ? -2.694 -9.290 -0.114 1.00 93.06 183 TYR A C 1
ATOM 1471 O O . TYR A 1 183 ? -3.174 -8.184 0.141 1.00 93.06 183 TYR A O 1
ATOM 1479 N N . SER A 1 184 ? -2.140 -10.050 0.834 1.00 89.88 184 SER A N 1
ATOM 1480 C CA . SER A 1 184 ? -2.083 -9.634 2.236 1.00 89.88 184 SER A CA 1
ATOM 1481 C C . SER A 1 184 ? -1.224 -8.379 2.451 1.00 89.88 184 SER A C 1
ATOM 1483 O O . SER A 1 184 ? -1.541 -7.574 3.323 1.00 89.88 184 SER A O 1
ATOM 1485 N N . SER A 1 185 ? -0.231 -8.120 1.590 1.00 91.50 185 SER A N 1
ATOM 1486 C CA . SER A 1 185 ? 0.626 -6.926 1.667 1.00 91.50 185 SER A CA 1
ATOM 1487 C C . SER A 1 185 ? -0.121 -5.616 1.375 1.00 91.50 185 SER A C 1
ATOM 1489 O O . SER A 1 185 ? 0.362 -4.524 1.682 1.00 91.50 185 SER A O 1
ATOM 1491 N N . ILE A 1 186 ? -1.264 -5.707 0.688 1.00 91.94 186 ILE A N 1
ATOM 1492 C CA . ILE A 1 186 ? -2.107 -4.565 0.320 1.00 91.94 186 ILE A CA 1
ATOM 1493 C C . ILE A 1 186 ? -3.042 -4.197 1.473 1.00 91.94 186 ILE A C 1
ATOM 1495 O O . ILE A 1 186 ? -3.428 -3.028 1.594 1.00 91.94 186 ILE A O 1
ATOM 1499 N N . LEU A 1 187 ? -3.372 -5.164 2.337 1.00 88.31 187 LEU A N 1
ATOM 1500 C CA . LEU A 1 187 ? -4.183 -4.909 3.516 1.00 88.31 187 LEU A CA 1
ATOM 1501 C C . LEU A 1 187 ? -3.477 -3.887 4.392 1.00 88.31 187 LEU A C 1
ATOM 1503 O O . LEU A 1 187 ? -2.323 -4.023 4.803 1.00 88.31 187 LEU A O 1
ATOM 1507 N N . HIS A 1 188 ? -4.201 -2.818 4.682 1.00 81.25 188 HIS A N 1
ATOM 1508 C CA . HIS A 1 188 ? -3.670 -1.787 5.536 1.00 81.25 188 HIS A CA 1
ATOM 1509 C C . HIS A 1 188 ? -3.495 -2.346 6.953 1.00 81.25 188 HIS A C 1
ATOM 1511 O O . HIS A 1 188 ? -4.469 -2.745 7.582 1.00 81.25 188 HIS A O 1
ATOM 1517 N N . LYS A 1 189 ? -2.267 -2.304 7.488 1.00 70.56 189 LYS A N 1
ATOM 1518 C CA . LYS A 1 189 ? -1.905 -2.849 8.817 1.00 70.56 189 LYS A CA 1
ATOM 1519 C C . LYS A 1 189 ? -2.701 -2.246 9.986 1.00 70.56 189 LYS A C 1
ATOM 1521 O O . LYS A 1 189 ? -2.644 -2.767 11.091 1.00 70.56 189 LYS A O 1
ATOM 1526 N N . LYS A 1 190 ? -3.431 -1.142 9.762 1.00 66.69 190 LYS A N 1
ATOM 1527 C CA . LYS A 1 190 ? -4.343 -0.554 10.761 1.00 66.69 190 LYS A CA 1
ATOM 1528 C C . LYS A 1 190 ? -5.797 -1.026 10.661 1.00 66.69 190 LYS A C 1
ATOM 1530 O O . LYS A 1 190 ? -6.601 -0.589 11.479 1.00 66.69 190 LYS A O 1
ATOM 1535 N N . ILE A 1 191 ? -6.164 -1.852 9.678 1.00 63.88 191 ILE A N 1
ATOM 1536 C CA . ILE A 1 191 ? -7.482 -2.498 9.667 1.00 63.88 191 ILE A CA 1
ATOM 1537 C C . ILE A 1 191 ? -7.515 -3.419 10.881 1.00 63.88 191 ILE A C 1
ATOM 1539 O O . ILE A 1 191 ? -6.829 -4.434 10.904 1.00 63.88 191 ILE A O 1
ATOM 1543 N N . GLY A 1 192 ? -8.260 -3.012 11.908 1.00 53.25 192 GLY A N 1
ATOM 1544 C CA . GLY A 1 192 ? -8.354 -3.767 13.150 1.00 53.25 192 GLY A CA 1
ATOM 1545 C C . GLY A 1 192 ? -7.341 -3.421 14.236 1.00 53.25 192 GLY A C 1
ATOM 1546 O O . GLY A 1 192 ? -7.227 -4.154 15.213 1.00 53.25 192 GLY A O 1
ATOM 1547 N N . ASN A 1 193 ? -6.588 -2.331 14.085 1.00 52.12 193 ASN A N 1
ATOM 1548 C CA . ASN A 1 193 ? -5.631 -1.959 15.111 1.00 52.12 193 ASN A CA 1
ATOM 1549 C C . ASN A 1 193 ? -6.318 -1.224 16.272 1.00 52.12 193 ASN A C 1
ATOM 1551 O O . ASN A 1 193 ? -6.602 -0.029 16.177 1.00 52.12 193 ASN A O 1
ATOM 1555 N N . ASP A 1 194 ? -6.517 -1.939 17.380 1.00 50.50 194 ASP A N 1
AT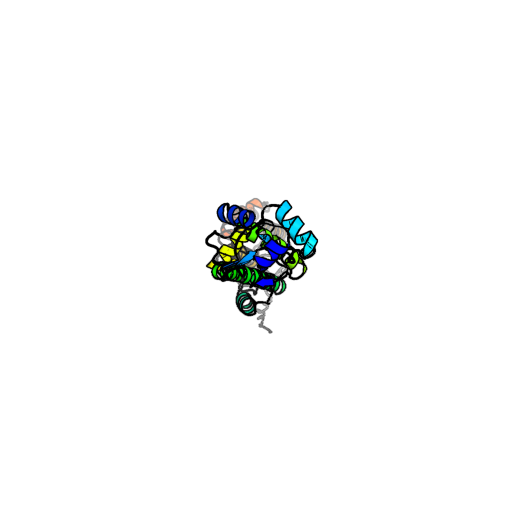OM 1556 C CA . ASP A 1 194 ? -7.044 -1.428 18.656 1.00 50.50 194 ASP A CA 1
ATOM 1557 C C . ASP A 1 194 ? -6.075 -0.429 19.334 1.00 50.50 194 ASP A C 1
ATOM 1559 O O . ASP A 1 194 ? -6.403 0.180 20.342 1.00 50.50 194 ASP A O 1
ATOM 1563 N N . SER A 1 195 ? -4.874 -0.184 18.781 1.00 49.16 195 SER A N 1
ATOM 1564 C CA . SER A 1 195 ? -3.883 0.730 19.387 1.00 49.16 195 SER A CA 1
ATOM 1565 C C . SER A 1 195 ? -4.320 2.197 19.482 1.00 49.16 195 SER A C 1
ATOM 1567 O O . SER A 1 195 ? -3.678 2.967 20.190 1.00 49.16 195 SER A O 1
ATOM 1569 N N . ALA A 1 196 ? -5.355 2.621 18.745 1.00 44.88 196 ALA A N 1
ATOM 1570 C CA . ALA A 1 196 ? -5.932 3.962 18.897 1.00 44.88 196 ALA A CA 1
ATOM 1571 C C . ALA A 1 196 ? -6.901 4.053 20.091 1.00 44.88 196 ALA A C 1
ATOM 1573 O O . ALA A 1 196 ? -7.208 5.153 20.557 1.00 44.88 196 ALA A O 1
ATOM 1574 N N . ARG A 1 197 ? -7.375 2.912 20.605 1.00 50.06 197 ARG A N 1
ATOM 1575 C CA . ARG A 1 197 ? -8.213 2.848 21.796 1.00 50.06 197 ARG A CA 1
ATOM 1576 C C . ARG A 1 197 ? -7.323 2.964 23.031 1.00 50.06 197 ARG A C 1
ATOM 1578 O O . ARG A 1 197 ? -6.495 2.111 23.323 1.00 50.06 197 ARG A O 1
ATOM 1585 N N . LYS A 1 198 ? -7.531 4.035 23.801 1.00 50.84 198 LYS A N 1
ATOM 1586 C CA . LYS A 1 198 ? -6.959 4.177 25.155 1.00 50.84 198 LYS A CA 1
ATOM 1587 C C . LYS A 1 198 ? -7.552 3.163 26.144 1.00 50.84 198 LYS A C 1
ATOM 1589 O O . LYS A 1 198 ? -7.012 2.975 27.227 1.00 50.84 198 LYS A O 1
ATOM 1594 N N . VAL A 1 199 ? -8.687 2.562 25.790 1.00 45.81 199 VAL A N 1
ATOM 1595 C CA . VAL A 1 199 ? -9.514 1.713 26.644 1.00 45.81 199 VAL A CA 1
ATOM 1596 C C . VAL A 1 199 ? -9.863 0.464 25.843 1.00 45.81 199 VAL A C 1
ATOM 1598 O O . VAL A 1 199 ? -10.433 0.574 24.761 1.00 45.81 199 VAL A O 1
ATOM 1601 N N . SER A 1 200 ? -9.491 -0.707 26.358 1.00 49.41 200 SER A N 1
ATOM 1602 C CA . SER A 1 200 ? -9.742 -1.982 25.686 1.00 49.41 200 SER A CA 1
ATOM 1603 C C . SER A 1 200 ? -11.232 -2.324 25.654 1.00 49.41 200 SER A C 1
ATOM 1605 O O . SER A 1 200 ? -12.002 -1.924 26.530 1.00 49.41 200 SER A O 1
ATOM 1607 N N . ASP A 1 201 ? -11.632 -3.146 24.685 1.00 48.91 201 ASP A N 1
ATOM 1608 C CA . ASP A 1 201 ? -13.021 -3.588 24.488 1.00 48.91 201 ASP A CA 1
ATOM 1609 C C . ASP A 1 201 ? -13.621 -4.267 25.745 1.00 48.91 201 ASP A C 1
ATOM 1611 O O . ASP A 1 201 ? -14.805 -4.143 26.070 1.00 48.91 201 ASP A O 1
ATOM 1615 N N . ARG A 1 202 ? -12.763 -4.938 26.528 1.00 43.75 202 ARG A N 1
ATOM 1616 C CA . ARG A 1 202 ? -13.101 -5.554 27.822 1.00 43.75 202 ARG A CA 1
ATOM 1617 C C . ARG A 1 202 ? -13.381 -4.516 28.917 1.00 43.75 202 ARG A C 1
ATOM 1619 O O . ARG A 1 202 ? -14.214 -4.759 29.787 1.00 43.75 202 ARG A O 1
ATOM 1626 N N . MET A 1 203 ? -12.704 -3.373 28.868 1.00 46.12 203 MET A N 1
ATOM 1627 C CA . MET A 1 203 ? -12.840 -2.272 29.822 1.00 46.12 203 MET A CA 1
ATOM 1628 C C . MET A 1 203 ? -14.070 -1.395 29.508 1.00 46.12 203 MET A C 1
ATOM 1630 O O . MET A 1 203 ? -14.751 -0.937 30.419 1.00 46.12 203 MET A O 1
ATOM 1634 N N . GLU A 1 204 ? -14.435 -1.243 28.232 1.00 45.44 204 GLU A N 1
ATOM 1635 C CA . GLU A 1 204 ? -15.678 -0.580 27.799 1.00 45.44 204 GLU A CA 1
ATOM 1636 C C . GLU A 1 204 ? -16.931 -1.361 28.239 1.00 45.44 204 GLU A C 1
ATOM 1638 O O . GLU A 1 204 ? -17.856 -0.802 28.832 1.00 45.44 204 GLU A O 1
ATOM 1643 N N . LYS A 1 205 ? -16.922 -2.689 28.055 1.00 48.41 205 LYS A N 1
ATOM 1644 C CA . LYS A 1 205 ? -17.981 -3.588 28.549 1.00 48.41 205 LYS A CA 1
ATOM 1645 C C . LYS A 1 205 ? -18.089 -3.573 30.079 1.00 48.41 205 LYS A C 1
ATOM 1647 O O . LYS A 1 205 ? -19.194 -3.681 30.608 1.00 48.41 205 LYS A O 1
ATOM 1652 N N . LEU A 1 206 ? -16.972 -3.374 30.785 1.00 45.25 206 LEU A N 1
ATOM 1653 C CA . LEU A 1 206 ? -16.948 -3.172 32.236 1.00 45.25 206 LEU A CA 1
ATOM 1654 C C . LEU A 1 206 ? -17.616 -1.846 32.642 1.00 45.25 206 LEU A C 1
ATOM 1656 O O . LEU A 1 206 ? -18.422 -1.851 33.569 1.00 45.25 206 LEU A O 1
ATOM 1660 N N . PHE A 1 207 ? -17.354 -0.733 31.948 1.00 46.94 207 PHE A N 1
ATOM 1661 C CA . PHE A 1 207 ? -18.031 0.546 32.217 1.00 46.94 207 PHE A CA 1
ATOM 1662 C C . PHE A 1 207 ? -19.537 0.484 31.940 1.00 46.94 207 PHE A C 1
ATOM 1664 O O . PHE A 1 207 ? -20.329 0.945 32.761 1.00 46.94 207 PHE A O 1
ATOM 1671 N N . LEU A 1 208 ? -19.947 -0.145 30.836 1.00 49.12 208 LEU A N 1
ATOM 1672 C CA . LEU A 1 208 ? -21.360 -0.347 30.499 1.00 49.12 208 LEU A CA 1
ATOM 1673 C C . LEU A 1 208 ? -22.074 -1.261 31.506 1.00 49.12 208 LEU A C 1
ATOM 1675 O O . LEU A 1 208 ? -23.225 -1.001 31.853 1.00 49.12 208 LEU A O 1
ATOM 1679 N N . ALA A 1 209 ? -21.399 -2.295 32.016 1.00 48.56 209 ALA A N 1
ATOM 1680 C CA . ALA A 1 209 ? -21.921 -3.124 33.099 1.00 48.56 209 ALA A CA 1
ATOM 1681 C C . ALA A 1 209 ? -22.052 -2.320 34.405 1.00 48.56 209 ALA A C 1
ATOM 1683 O O . ALA A 1 209 ? -23.117 -2.314 35.008 1.00 48.56 209 ALA A O 1
ATOM 1684 N N . LEU A 1 210 ? -21.020 -1.565 34.802 1.00 43.50 210 LEU A N 1
ATOM 1685 C CA . LEU A 1 210 ? -21.036 -0.715 36.004 1.00 43.50 210 LEU A CA 1
ATOM 1686 C C . LEU A 1 210 ? -22.106 0.390 35.963 1.00 43.50 210 LEU A C 1
ATOM 1688 O O . LEU A 1 210 ? -22.610 0.784 37.016 1.00 43.50 210 LEU A O 1
ATOM 1692 N N . TRP A 1 211 ? -22.450 0.881 34.770 1.00 45.66 211 TRP A N 1
ATOM 1693 C CA . TRP A 1 211 ? -23.530 1.845 34.551 1.00 45.66 211 TRP A CA 1
ATOM 1694 C C . TRP A 1 211 ? -24.917 1.206 34.685 1.00 45.66 211 TRP A C 1
ATOM 1696 O O . TRP A 1 211 ? -25.805 1.786 35.299 1.00 45.66 211 TRP A O 1
ATOM 1706 N N . ARG A 1 212 ? -25.099 -0.006 34.147 1.00 48.97 212 ARG A N 1
ATOM 1707 C CA . ARG A 1 212 ? -26.393 -0.708 34.118 1.00 48.97 212 ARG A CA 1
ATOM 1708 C C . ARG A 1 212 ? -26.779 -1.363 35.444 1.00 48.97 212 ARG A C 1
ATOM 1710 O O . ARG A 1 212 ? -27.962 -1.495 35.710 1.00 48.97 212 ARG A O 1
ATOM 1717 N N . THR A 1 213 ? -25.820 -1.729 36.296 1.00 50.69 213 THR A N 1
ATOM 1718 C CA . THR A 1 213 ? -26.089 -2.297 37.638 1.00 50.69 213 THR A CA 1
ATOM 1719 C C . THR A 1 213 ? -26.494 -1.230 38.668 1.00 50.69 213 THR A C 1
ATOM 1721 O O . THR A 1 213 ? -26.505 -1.487 39.868 1.00 50.69 213 THR A O 1
ATOM 1724 N N . ASN A 1 214 ? -26.719 0.010 38.241 1.00 50.09 214 ASN A N 1
ATOM 1725 C CA . ASN A 1 214 ? -26.693 1.164 39.115 1.00 50.09 214 ASN A CA 1
ATOM 1726 C C . ASN A 1 214 ? -28.076 1.805 39.274 1.00 50.09 214 ASN A C 1
ATOM 1728 O O . ASN A 1 214 ? -28.294 2.913 38.795 1.00 50.09 214 ASN A O 1
ATOM 1732 N N . ASP A 1 215 ? -28.967 1.154 40.026 1.00 58.59 215 ASP A N 1
ATOM 1733 C CA . ASP A 1 215 ? -30.051 1.856 40.725 1.00 58.59 215 ASP A CA 1
ATOM 1734 C C . ASP A 1 215 ? -29.418 2.678 41.856 1.00 58.59 215 ASP A C 1
ATOM 1736 O O . ASP A 1 215 ? -29.356 2.262 43.012 1.00 58.59 215 ASP A O 1
ATOM 1740 N N . LYS A 1 216 ? -28.819 3.823 41.523 1.00 55.66 216 LYS A N 1
ATOM 1741 C CA . LYS A 1 216 ? -28.270 4.741 42.526 1.00 55.66 216 LYS A CA 1
ATOM 1742 C C . LYS A 1 216 ? -29.232 5.915 42.688 1.00 55.66 216 LYS A C 1
ATOM 1744 O O . LYS A 1 216 ? -29.253 6.778 41.811 1.00 55.66 216 LYS A O 1
ATOM 1749 N N . PRO A 1 217 ? -29.933 6.062 43.825 1.00 54.22 217 PRO A N 1
ATOM 1750 C CA . PRO A 1 217 ? -30.172 7.406 44.306 1.00 54.22 217 PRO A CA 1
ATOM 1751 C C . PRO A 1 217 ? -28.789 8.010 44.574 1.00 54.22 217 PRO A C 1
ATOM 1753 O O . PRO A 1 217 ? -27.944 7.397 45.235 1.00 54.22 217 PRO A O 1
ATOM 1756 N N . PHE A 1 218 ? -28.512 9.187 44.016 1.00 61.31 218 PHE A N 1
ATOM 1757 C CA . PHE A 1 218 ? -27.339 9.960 44.418 1.00 61.31 218 PHE A CA 1
ATOM 1758 C C . PHE A 1 218 ? -27.338 10.067 45.951 1.00 61.31 218 PHE A C 1
ATOM 1760 O O . PHE A 1 218 ? -28.391 10.087 46.571 1.00 61.31 218 PHE A O 1
ATOM 1767 N N . ILE A 1 219 ? -26.177 10.125 46.595 1.00 62.66 219 ILE A N 1
ATOM 1768 C CA . ILE A 1 219 ? -26.072 10.265 48.065 1.00 62.66 219 ILE A CA 1
ATOM 1769 C C . ILE A 1 219 ? -26.911 11.451 48.559 1.00 62.66 219 ILE A C 1
ATOM 1771 O O . ILE A 1 219 ? -27.555 11.390 49.602 1.00 62.66 219 ILE A O 1
ATOM 1775 N N . ASN A 1 220 ? -26.973 12.486 47.723 1.00 68.00 220 ASN A N 1
ATOM 1776 C CA . ASN A 1 220 ? -27.849 13.641 47.859 1.00 68.00 220 ASN A CA 1
ATOM 1777 C C . ASN A 1 220 ? -29.326 13.234 47.961 1.00 68.00 220 ASN A C 1
ATOM 1779 O O . ASN A 1 220 ? -30.025 13.704 48.842 1.00 68.00 220 ASN A O 1
ATOM 1783 N N . ARG A 1 221 ? -29.784 12.288 47.138 1.00 70.94 221 ARG A N 1
ATOM 1784 C CA . ARG A 1 221 ? -31.156 11.779 47.157 1.00 70.94 221 ARG A CA 1
ATOM 1785 C C . ARG A 1 221 ? -31.490 11.017 48.440 1.00 70.94 221 ARG A C 1
ATOM 1787 O O . ARG A 1 221 ? -32.605 11.127 48.931 1.00 70.94 221 ARG A O 1
ATOM 1794 N N . VAL A 1 222 ? -30.544 10.267 49.006 1.00 66.62 222 VAL A N 1
ATOM 1795 C CA . VAL A 1 222 ? -30.754 9.617 50.315 1.00 66.62 222 VAL A CA 1
ATOM 1796 C C . VAL A 1 222 ? -30.840 10.661 51.430 1.00 66.62 222 VAL A C 1
ATOM 1798 O O . VAL A 1 222 ? -31.685 10.557 52.314 1.00 66.62 222 VAL A O 1
ATOM 1801 N N . HIS A 1 223 ? -30.008 11.701 51.360 1.00 71.25 223 HIS A N 1
ATOM 1802 C CA . HIS A 1 223 ? -30.054 12.821 52.299 1.00 71.25 223 HIS A CA 1
ATOM 1803 C C . HIS A 1 223 ? -31.362 13.625 52.202 1.00 71.25 223 HIS A C 1
ATOM 1805 O O . HIS A 1 223 ? -31.964 13.927 53.227 1.00 71.25 223 HIS A O 1
ATOM 1811 N N . GLU A 1 224 ? -31.861 13.889 50.995 1.00 73.31 224 GLU A N 1
ATOM 1812 C CA . GLU A 1 224 ? -33.168 14.523 50.763 1.00 73.31 224 GLU A CA 1
ATOM 1813 C C . GLU A 1 224 ? -34.319 13.712 51.375 1.00 73.31 224 GLU A C 1
ATOM 1815 O O . GLU A 1 224 ? -35.158 14.264 52.084 1.00 73.31 224 GLU A O 1
ATOM 1820 N N . LEU A 1 225 ? -34.337 12.393 51.151 1.00 70.62 225 LEU A N 1
ATOM 1821 C CA . LEU A 1 225 ? -35.372 11.511 51.700 1.00 70.62 225 LEU A CA 1
ATOM 1822 C C . LEU A 1 225 ? -35.341 11.469 53.233 1.00 70.62 225 LEU A C 1
ATOM 1824 O O . LEU A 1 225 ? -36.392 11.397 53.866 1.00 70.62 225 LEU A O 1
ATOM 1828 N N . TYR A 1 226 ? -34.153 11.562 53.831 1.00 72.81 226 TYR A N 1
ATOM 1829 C CA . TYR A 1 226 ? -33.995 11.694 55.277 1.00 72.81 226 TYR A CA 1
ATOM 1830 C C . TYR A 1 226 ? -34.579 13.013 55.815 1.00 72.81 226 TYR A C 1
ATOM 1832 O O . TYR A 1 226 ? -35.248 13.014 56.848 1.00 72.81 226 TYR A O 1
ATOM 1840 N N . LEU A 1 227 ? -34.386 14.132 55.110 1.00 77.06 227 LEU A N 1
ATOM 1841 C CA . LEU A 1 227 ? -34.982 15.416 55.499 1.00 77.06 227 LEU A CA 1
ATOM 1842 C C . LEU A 1 227 ? -36.516 15.393 55.390 1.00 77.06 227 LEU A C 1
ATOM 1844 O O . LEU A 1 227 ? -37.196 15.870 56.296 1.00 77.06 227 LEU A O 1
ATOM 1848 N N . GLU A 1 228 ? -37.065 14.801 54.323 1.00 74.12 228 GLU A N 1
ATOM 1849 C CA . GLU A 1 228 ? -38.516 14.604 54.157 1.00 74.12 228 GLU A CA 1
ATOM 1850 C C . GLU A 1 228 ? -39.114 13.737 55.279 1.00 74.12 228 GLU A C 1
ATOM 1852 O O . GLU A 1 228 ? -40.204 14.031 55.774 1.00 74.12 228 GLU A O 1
ATOM 1857 N N . PHE A 1 229 ? -38.387 12.694 55.694 1.00 73.19 229 PHE A N 1
ATOM 1858 C CA . PHE A 1 229 ? -38.757 11.822 56.807 1.00 73.19 229 PHE A CA 1
ATOM 1859 C C . PHE A 1 229 ? -38.808 12.582 58.138 1.00 73.19 229 PHE A C 1
ATOM 1861 O O . PHE A 1 229 ? -39.819 12.533 58.832 1.00 73.19 229 PHE A O 1
ATOM 1868 N N . ILE A 1 230 ? -37.772 13.360 58.473 1.00 74.00 230 ILE A N 1
ATOM 1869 C CA . ILE A 1 230 ? -37.740 14.139 59.725 1.00 74.00 230 ILE A CA 1
ATOM 1870 C C . ILE A 1 230 ? -38.796 15.240 59.765 1.00 74.00 230 ILE A C 1
ATOM 1872 O O . ILE A 1 230 ? -39.329 15.538 60.834 1.00 74.00 230 ILE A O 1
ATOM 1876 N N . ALA A 1 231 ? -39.123 15.829 58.616 1.00 76.88 231 ALA A N 1
ATOM 1877 C CA . ALA A 1 231 ? -40.212 16.793 58.509 1.00 76.88 231 ALA A CA 1
ATOM 1878 C C . ALA A 1 231 ? -41.603 16.162 58.732 1.00 76.88 231 ALA A C 1
ATOM 1880 O O . ALA A 1 231 ? -42.585 16.894 58.816 1.00 76.88 231 ALA A O 1
ATOM 1881 N N . GLY A 1 232 ? -41.698 14.827 58.821 1.00 69.94 232 GLY A N 1
ATOM 1882 C CA . GLY A 1 232 ? -42.951 14.087 58.990 1.00 69.94 232 GLY A CA 1
ATOM 1883 C C . GLY A 1 232 ? -43.753 13.929 57.696 1.00 69.94 232 GLY A C 1
ATOM 1884 O O . GLY A 1 232 ? -44.879 13.443 57.719 1.00 69.94 232 GLY A O 1
ATOM 1885 N N . ASN A 1 233 ? -43.180 14.319 56.555 1.00 68.62 233 ASN A N 1
ATOM 1886 C CA . ASN A 1 233 ? -43.859 14.287 55.258 1.00 68.62 233 ASN A CA 1
ATOM 1887 C C . ASN A 1 233 ? -43.794 12.909 54.589 1.00 68.62 233 ASN A C 1
ATOM 1889 O O . ASN A 1 233 ? -44.458 12.677 53.576 1.00 68.62 233 ASN A O 1
ATOM 1893 N N . ARG A 1 234 ? -42.965 12.002 55.115 1.00 65.75 234 ARG A N 1
ATOM 1894 C CA . ARG A 1 234 ? -42.762 10.669 54.556 1.00 65.75 234 ARG A CA 1
ATOM 1895 C C . ARG A 1 234 ? -42.554 9.649 55.662 1.00 65.75 234 ARG A C 1
ATOM 1897 O O . ARG A 1 234 ? -41.690 9.823 56.512 1.00 65.75 234 ARG A O 1
ATOM 1904 N N . GLU A 1 235 ? -43.298 8.557 55.588 1.00 65.31 235 GLU A N 1
ATOM 1905 C CA . GLU A 1 235 ? -43.099 7.383 56.432 1.00 65.31 235 GLU A CA 1
ATOM 1906 C C . GLU A 1 235 ? -42.166 6.405 55.718 1.00 65.31 235 GLU A C 1
ATOM 1908 O O . GLU A 1 235 ? -42.304 6.153 54.517 1.00 65.31 235 GLU A O 1
ATOM 1913 N N . ILE A 1 236 ? -41.190 5.880 56.456 1.00 66.06 236 ILE A N 1
ATOM 1914 C CA . ILE A 1 236 ? -40.226 4.900 55.961 1.00 66.06 236 ILE A CA 1
ATOM 1915 C C . ILE A 1 236 ? -40.341 3.668 56.851 1.00 66.06 236 ILE A C 1
ATOM 1917 O O . ILE A 1 236 ? -40.442 3.790 58.070 1.00 66.06 236 ILE A O 1
ATOM 1921 N N . TYR A 1 237 ? -40.320 2.484 56.253 1.00 58.91 237 TYR A N 1
ATOM 1922 C CA . TYR A 1 237 ? -40.298 1.223 56.979 1.00 58.91 237 TYR A CA 1
ATOM 1923 C C . TYR A 1 237 ? -39.202 0.306 56.454 1.00 58.91 237 TYR A C 1
ATOM 1925 O O . TYR A 1 237 ? -38.819 0.376 55.283 1.00 58.91 237 TYR A O 1
ATOM 1933 N N . ASP A 1 238 ? -38.693 -0.550 57.333 1.00 54.31 238 ASP A N 1
ATOM 1934 C CA . ASP A 1 238 ? -37.795 -1.628 56.948 1.00 54.31 238 ASP A CA 1
ATOM 1935 C C . ASP A 1 238 ? -38.620 -2.747 56.313 1.00 54.31 238 ASP A C 1
ATOM 1937 O O . ASP A 1 238 ? -39.540 -3.300 56.911 1.00 54.31 238 ASP A O 1
ATOM 1941 N N . THR A 1 239 ? -38.315 -3.087 55.070 1.00 52.25 239 THR A N 1
ATOM 1942 C CA . THR A 1 239 ? -39.063 -4.093 54.310 1.00 52.25 239 THR A CA 1
ATOM 1943 C C . THR A 1 239 ? -38.805 -5.525 54.741 1.00 52.25 239 THR A C 1
ATOM 1945 O O . THR A 1 239 ? -39.563 -6.413 54.361 1.00 52.25 239 THR A O 1
ATOM 1948 N N . THR A 1 240 ? -37.745 -5.765 55.506 1.00 43.44 240 THR A N 1
ATOM 1949 C CA . THR A 1 240 ? -37.367 -7.110 55.950 1.00 43.44 240 THR A CA 1
ATOM 1950 C C . THR A 1 240 ? -38.024 -7.446 57.281 1.00 43.44 240 THR A C 1
ATOM 1952 O O . THR A 1 240 ? -38.502 -8.562 57.471 1.00 43.44 240 THR A O 1
ATOM 1955 N N . THR A 1 241 ? -38.066 -6.479 58.197 1.00 48.41 241 THR A N 1
ATOM 1956 C CA . THR A 1 241 ? -38.650 -6.644 59.537 1.00 48.41 241 THR A CA 1
ATOM 1957 C C . THR A 1 241 ? -40.084 -6.121 59.622 1.00 48.41 241 THR A C 1
ATOM 1959 O O . THR A 1 241 ? -40.841 -6.553 60.487 1.00 48.41 241 THR A O 1
ATOM 1962 N N . GLY A 1 242 ? -40.486 -5.230 58.710 1.00 57.75 242 GLY A N 1
ATOM 1963 C CA . GLY A 1 242 ? -41.798 -4.578 58.700 1.00 57.75 242 GLY A CA 1
ATOM 1964 C C . GLY A 1 242 ? -41.933 -3.432 59.709 1.00 57.75 242 GLY A C 1
ATOM 1965 O O . GLY A 1 242 ? -43.032 -2.907 59.885 1.00 57.75 242 GLY A O 1
ATOM 1966 N N . GLU A 1 243 ? -40.848 -3.048 60.386 1.00 61.56 243 GLU A N 1
ATOM 1967 C CA . GLU A 1 243 ? -40.851 -1.986 61.392 1.00 61.56 243 GLU A CA 1
ATOM 1968 C C . GLU A 1 243 ? -40.954 -0.603 60.736 1.00 61.56 243 GLU A C 1
ATOM 1970 O O . GLU A 1 243 ? -40.219 -0.283 59.799 1.00 61.56 243 GLU A O 1
ATOM 1975 N N . ILE A 1 244 ? -41.873 0.231 61.232 1.00 69.00 244 ILE A N 1
ATOM 1976 C CA . ILE A 1 244 ? -42.055 1.609 60.759 1.00 69.00 244 ILE A CA 1
ATOM 1977 C C . ILE A 1 244 ? -41.155 2.525 61.582 1.00 69.00 244 ILE A C 1
ATOM 1979 O O . ILE A 1 244 ? -41.299 2.608 62.802 1.00 69.00 244 ILE A O 1
ATOM 1983 N N . PHE A 1 245 ? -40.270 3.255 60.910 1.00 64.12 245 PHE A N 1
ATOM 1984 C CA . PHE A 1 245 ? -39.420 4.245 61.554 1.00 64.12 245 PHE A CA 1
ATOM 1985 C C . PHE A 1 245 ? -40.241 5.488 61.901 1.00 64.12 245 PHE A C 1
ATOM 1987 O O . PHE A 1 245 ? -40.942 6.030 61.045 1.00 64.12 245 PHE A O 1
ATOM 1994 N N . ARG A 1 246 ? -40.150 5.962 63.149 1.00 72.06 246 ARG A N 1
ATOM 1995 C CA . ARG A 1 246 ? -40.792 7.209 63.587 1.00 72.06 246 ARG A CA 1
ATOM 1996 C C . ARG A 1 246 ? -39.740 8.295 63.787 1.00 72.06 246 ARG A C 1
ATOM 1998 O O . ARG A 1 246 ? -38.730 8.023 64.435 1.00 72.06 246 ARG A O 1
ATOM 2005 N N . PRO A 1 247 ? -39.936 9.518 63.270 1.00 65.00 247 PRO A N 1
ATOM 2006 C CA . PRO A 1 247 ? -38.962 10.597 63.429 1.00 65.00 247 PRO A CA 1
ATOM 2007 C C . PRO A 1 247 ? -38.610 10.904 64.891 1.00 65.00 247 PRO A C 1
ATOM 2009 O O . PRO A 1 247 ? -37.476 11.283 65.185 1.00 65.00 247 PRO A O 1
ATOM 2012 N N . GLU A 1 248 ? -39.561 10.726 65.811 1.00 71.38 248 GLU A N 1
ATOM 2013 C CA . GLU A 1 248 ? -39.412 10.983 67.246 1.00 71.38 248 GLU A CA 1
ATOM 2014 C C . GLU A 1 248 ? -38.337 10.113 67.898 1.00 71.38 248 GLU A C 1
ATOM 2016 O O . GLU A 1 248 ? -37.596 10.613 68.746 1.00 71.38 248 GLU A O 1
ATOM 2021 N N . ASP A 1 249 ? -38.205 8.860 67.460 1.00 66.56 249 ASP A N 1
ATOM 2022 C CA . ASP A 1 249 ? -37.272 7.881 68.032 1.00 66.56 249 ASP A CA 1
ATOM 2023 C C . ASP A 1 249 ? -35.807 8.258 67.765 1.00 66.56 249 ASP A C 1
ATOM 2025 O O . ASP A 1 249 ? -34.896 7.848 68.485 1.00 66.56 249 ASP A O 1
ATOM 2029 N N . PHE A 1 250 ? -35.575 9.102 66.758 1.00 64.69 250 PHE A N 1
ATOM 2030 C CA . PHE A 1 250 ? -34.250 9.579 66.375 1.00 64.69 250 PHE A CA 1
ATOM 2031 C C . PHE A 1 250 ? -33.930 10.970 66.937 1.00 64.69 250 PHE A C 1
ATOM 2033 O O . PHE A 1 250 ? -32.842 11.495 66.695 1.00 64.69 250 PHE A O 1
ATOM 2040 N N . ARG A 1 251 ? -34.839 11.593 67.703 1.00 67.62 251 ARG A N 1
ATOM 2041 C CA . ARG A 1 251 ? -34.597 12.904 68.325 1.00 67.62 251 ARG A CA 1
ATOM 2042 C C . ARG A 1 251 ? -33.756 12.750 69.588 1.00 67.62 251 ARG A C 1
ATOM 2044 O O . ARG A 1 251 ? -34.128 12.052 70.525 1.00 67.62 251 ARG A O 1
ATOM 2051 N N . TYR A 1 252 ? -32.666 13.505 69.681 1.00 60.75 252 TYR A N 1
ATOM 2052 C CA . TYR A 1 252 ? -31.848 13.567 70.891 1.00 60.75 252 TYR A CA 1
ATOM 2053 C C . TYR A 1 252 ? -32.118 14.873 71.644 1.00 60.75 252 TYR A C 1
ATOM 2055 O O . TYR A 1 252 ? -32.025 15.963 71.077 1.00 60.75 252 TYR A O 1
ATOM 2063 N N . LYS A 1 253 ? -32.483 14.778 72.933 1.00 71.56 253 LYS A N 1
ATOM 2064 C CA . LYS A 1 253 ? -32.842 15.930 73.792 1.00 71.56 253 LYS A CA 1
ATOM 2065 C C . LYS A 1 253 ? -33.887 16.867 73.156 1.00 71.56 253 LYS A C 1
ATOM 2067 O O . LYS A 1 253 ? -33.760 18.089 73.209 1.00 71.56 253 LYS A O 1
ATOM 2072 N N . GLY A 1 254 ? -34.904 16.291 72.512 1.00 66.25 254 GLY A N 1
ATOM 2073 C CA . GLY A 1 254 ? -36.009 17.037 71.904 1.00 66.25 254 GLY A CA 1
ATOM 2074 C C . GLY A 1 254 ? -35.681 17.740 70.580 1.00 66.25 254 GLY A C 1
ATOM 2075 O O . GLY A 1 254 ? -36.553 18.413 70.036 1.00 66.25 254 GLY A O 1
ATOM 2076 N N . ARG A 1 255 ? -34.481 17.577 70.005 1.00 66.12 255 ARG A N 1
ATOM 2077 C CA . ARG A 1 255 ? -34.128 18.108 68.673 1.00 66.12 255 ARG A CA 1
ATOM 2078 C C . ARG A 1 255 ? -33.867 16.986 67.677 1.00 66.12 255 ARG A C 1
ATOM 2080 O O . ARG A 1 255 ? -33.333 15.941 68.041 1.00 66.12 255 ARG A O 1
ATOM 2087 N N . ALA A 1 256 ? -34.274 17.210 66.431 1.00 65.62 256 ALA A N 1
ATOM 2088 C CA . ALA A 1 256 ? -33.947 16.309 65.339 1.00 65.62 256 ALA A CA 1
ATOM 2089 C C . ALA A 1 256 ? -32.452 16.445 64.985 1.00 65.62 256 ALA A C 1
ATOM 2091 O O . ALA A 1 256 ? -31.937 17.565 64.990 1.00 65.62 256 ALA A O 1
ATOM 2092 N N . PRO A 1 257 ? -31.740 15.341 64.719 1.00 65.44 257 PRO A N 1
ATOM 2093 C CA . PRO A 1 257 ? -30.324 15.394 64.395 1.00 65.44 257 PRO A CA 1
ATOM 2094 C C . PRO A 1 257 ? -30.097 16.002 63.005 1.00 65.44 257 PRO A C 1
ATOM 2096 O O . PRO A 1 257 ? -30.581 15.499 61.989 1.00 65.44 257 PRO A O 1
ATOM 2099 N N . GLU A 1 258 ? -29.322 17.084 62.955 1.00 70.62 258 GLU A N 1
ATOM 2100 C CA . GLU A 1 258 ? -28.903 17.727 61.709 1.00 70.62 258 GLU A CA 1
ATOM 2101 C C . GLU A 1 258 ? -27.758 16.926 61.079 1.00 70.62 258 GLU A C 1
ATOM 2103 O O . GLU A 1 258 ? -26.601 17.005 61.494 1.00 70.62 258 GLU A O 1
ATOM 2108 N N . ILE A 1 259 ? -28.089 16.105 60.083 1.00 70.88 259 ILE A N 1
ATOM 2109 C CA . ILE A 1 259 ? -27.116 15.282 59.361 1.00 70.88 259 ILE A CA 1
ATOM 2110 C C . ILE A 1 259 ? -26.756 15.976 58.048 1.00 70.88 259 ILE A C 1
ATOM 2112 O O . ILE A 1 259 ? -27.630 16.458 57.330 1.00 70.88 259 ILE A O 1
ATOM 2116 N N . THR A 1 260 ? -25.466 16.002 57.710 1.00 70.88 260 THR A N 1
ATOM 2117 C CA . THR A 1 260 ? -24.967 16.562 56.444 1.00 70.88 260 THR A CA 1
ATOM 2118 C C . THR A 1 260 ? -24.770 15.474 55.382 1.00 70.88 260 THR A C 1
ATOM 2120 O O . THR A 1 260 ? -24.552 14.307 55.712 1.00 70.88 260 THR A O 1
ATOM 2123 N N . VAL A 1 261 ? -24.785 15.844 54.096 1.00 72.06 261 VAL A N 1
ATOM 2124 C CA . VAL A 1 261 ? -24.536 14.913 52.974 1.00 72.06 261 VAL A CA 1
ATOM 2125 C C . VAL A 1 261 ? -23.224 14.116 53.143 1.00 72.06 261 VAL A C 1
ATOM 2127 O O . VAL A 1 261 ? -23.253 12.897 52.957 1.00 72.06 261 VAL A O 1
ATOM 2130 N N . PRO A 1 262 ? -22.084 14.718 53.554 1.00 68.75 262 PRO A N 1
ATOM 2131 C CA . PRO A 1 262 ? -20.856 13.965 53.832 1.00 68.75 262 PRO A CA 1
ATOM 2132 C C . PRO A 1 262 ? -20.990 12.964 54.982 1.00 68.75 262 PRO A C 1
ATOM 2134 O O . PRO A 1 262 ? -20.364 11.908 54.957 1.00 68.75 262 PRO A O 1
ATOM 2137 N N . THR A 1 263 ? -21.815 13.267 55.985 1.00 68.00 263 THR A N 1
ATOM 2138 C CA . THR A 1 263 ? -22.102 12.338 57.082 1.00 68.00 263 THR A CA 1
ATOM 2139 C C . THR A 1 263 ? -22.879 11.127 56.566 1.00 68.00 263 THR A C 1
ATOM 2141 O O . THR A 1 263 ? -22.483 9.999 56.846 1.00 68.00 263 THR A O 1
ATOM 2144 N N . VAL A 1 264 ? -23.916 11.337 55.744 1.00 65.19 264 VAL A N 1
ATOM 2145 C CA . VAL A 1 264 ? -24.663 10.248 55.080 1.00 65.19 264 VAL A CA 1
ATOM 2146 C C . VAL A 1 264 ? -23.734 9.408 54.203 1.00 65.19 264 VAL A C 1
ATOM 2148 O O . VAL A 1 264 ? -23.767 8.180 54.253 1.00 65.19 264 VAL A O 1
ATOM 2151 N N . TRP A 1 265 ? -22.841 10.057 53.454 1.00 66.88 265 TRP A N 1
ATOM 2152 C CA . TRP A 1 265 ? -21.809 9.363 52.691 1.00 66.88 265 TRP A CA 1
ATOM 2153 C C . TRP A 1 265 ? -20.914 8.512 53.583 1.00 66.88 265 TRP A C 1
ATOM 2155 O O . TRP A 1 265 ? -20.682 7.357 53.265 1.00 66.88 265 TRP A O 1
ATOM 2165 N N . ASN A 1 266 ? -20.440 9.040 54.711 1.00 63.84 266 ASN A N 1
ATOM 2166 C CA . ASN A 1 266 ? -19.552 8.307 55.609 1.00 63.84 266 ASN A CA 1
ATOM 2167 C C . ASN A 1 266 ? -20.175 7.030 56.174 1.00 63.84 266 ASN A C 1
ATOM 2169 O O . ASN A 1 266 ? -19.442 6.065 56.371 1.00 63.84 266 ASN A O 1
ATOM 2173 N N . TYR A 1 267 ? -21.490 7.012 56.396 1.00 62.66 267 TYR A N 1
ATOM 2174 C CA . TYR A 1 267 ? -22.203 5.819 56.857 1.00 62.66 267 TYR A CA 1
ATOM 2175 C C . TYR A 1 267 ? -22.577 4.861 55.718 1.00 62.66 267 TYR A C 1
ATOM 2177 O O . TYR A 1 267 ? -22.619 3.652 55.925 1.00 62.66 267 TYR A O 1
ATOM 2185 N N . LEU A 1 268 ? -22.807 5.366 54.502 1.00 62.38 268 LEU A N 1
ATOM 2186 C CA . LEU A 1 268 ? -23.188 4.540 53.347 1.00 62.38 268 LEU A CA 1
ATOM 2187 C C . LEU A 1 268 ? -22.010 4.125 52.460 1.00 62.38 268 LEU A C 1
ATOM 2189 O O . LEU A 1 268 ? -22.171 3.246 51.614 1.00 62.38 268 LEU A O 1
ATOM 2193 N N . LYS A 1 269 ? -20.826 4.729 52.618 1.00 59.25 269 LYS A N 1
ATOM 2194 C CA . LYS A 1 269 ? -19.663 4.499 51.743 1.00 59.25 269 LYS A CA 1
ATOM 2195 C C . LYS A 1 269 ? -19.248 3.029 51.728 1.00 59.25 269 LYS A C 1
ATOM 2197 O O . LYS A 1 269 ? -18.915 2.513 50.664 1.00 59.25 269 LYS A O 1
ATOM 2202 N N . ASP A 1 270 ? -19.326 2.349 52.871 1.00 49.56 270 ASP A N 1
ATOM 2203 C CA . ASP A 1 270 ? -18.902 0.952 53.002 1.00 49.56 270 ASP A CA 1
ATOM 2204 C C . ASP A 1 270 ? -19.900 0.006 52.307 1.00 49.56 270 ASP A C 1
ATOM 2206 O O . ASP A 1 270 ? -19.500 -0.969 51.672 1.00 49.56 270 ASP A O 1
ATOM 2210 N N . VAL A 1 271 ? -21.190 0.363 52.304 1.00 55.03 271 VAL A N 1
ATOM 2211 C CA . VAL A 1 271 ? -22.267 -0.348 51.590 1.00 55.03 271 VAL A CA 1
ATOM 2212 C C . VAL A 1 271 ? -22.203 -0.092 50.078 1.00 55.03 271 VAL A C 1
ATOM 2214 O O . VAL A 1 271 ? -22.340 -1.010 49.272 1.00 55.03 271 VAL A O 1
ATOM 2217 N N . VAL A 1 272 ? -21.944 1.153 49.662 1.00 56.66 272 VAL A N 1
ATOM 2218 C CA . VAL A 1 272 ? -21.887 1.557 48.244 1.00 56.66 272 VAL A CA 1
ATOM 2219 C C . VAL A 1 272 ? -20.686 0.952 47.510 1.00 56.66 272 VAL A C 1
ATOM 2221 O O . VAL A 1 272 ? -20.780 0.696 46.303 1.00 56.66 272 VAL A O 1
ATOM 2224 N N . ASN A 1 273 ? -19.573 0.731 48.213 1.00 53.03 273 ASN A N 1
ATOM 2225 C CA . ASN A 1 273 ? -18.330 0.228 47.630 1.00 53.03 273 ASN A CA 1
ATOM 2226 C C . ASN A 1 273 ? -18.306 -1.307 47.455 1.00 53.03 273 ASN A C 1
ATOM 2228 O O . ASN A 1 273 ? -17.596 -1.795 46.577 1.00 53.03 273 ASN A O 1
ATOM 2232 N N . ASN A 1 274 ? -19.128 -2.074 48.183 1.00 45.62 274 ASN A N 1
ATOM 2233 C CA . ASN A 1 274 ? -19.164 -3.548 48.135 1.00 45.62 274 ASN A CA 1
ATOM 2234 C C . ASN A 1 274 ? -20.182 -4.116 47.111 1.00 45.62 274 ASN A C 1
ATOM 2236 O O . ASN A 1 274 ? -21.055 -4.924 47.416 1.00 45.62 274 ASN A O 1
ATOM 2240 N N . ARG A 1 275 ? -20.072 -3.691 45.844 1.00 48.06 275 ARG A N 1
ATOM 2241 C CA . ARG A 1 275 ? -20.984 -4.056 44.735 1.00 48.06 275 ARG A CA 1
ATOM 2242 C C . ARG A 1 275 ? -20.727 -5.425 44.105 1.00 48.06 275 ARG A C 1
ATOM 2244 O O . ARG A 1 275 ? -20.199 -5.512 42.994 1.00 48.06 275 ARG A O 1
ATOM 2251 N N . ARG A 1 276 ? -21.207 -6.502 44.716 1.00 36.31 276 ARG A N 1
ATOM 2252 C CA . ARG A 1 276 ? -21.506 -7.737 43.973 1.00 36.31 276 ARG A CA 1
ATOM 2253 C C . ARG A 1 276 ? -22.684 -8.457 44.621 1.00 36.31 276 ARG A C 1
ATOM 2255 O O . ARG A 1 276 ? -22.600 -8.824 45.779 1.00 36.31 276 ARG A O 1
ATOM 2262 N N . TYR A 1 277 ? -23.722 -8.697 43.817 1.00 36.75 277 TYR A N 1
ATOM 2263 C CA . TYR A 1 277 ? -24.829 -9.623 44.084 1.00 36.75 277 TYR A CA 1
ATOM 2264 C C . TYR A 1 277 ? -25.759 -9.294 45.258 1.00 36.75 277 TYR A C 1
ATOM 2266 O O . TYR A 1 277 ? -25.656 -9.900 46.314 1.00 36.75 277 TYR A O 1
ATOM 2274 N N . ILE A 1 278 ? -26.775 -8.468 44.998 1.00 37.34 278 ILE A N 1
ATOM 2275 C CA . ILE A 1 278 ? -28.132 -8.726 45.504 1.00 37.34 278 ILE A CA 1
ATOM 2276 C C . ILE A 1 278 ? -29.109 -8.386 44.357 1.00 37.34 278 ILE A C 1
ATOM 2278 O O . ILE A 1 278 ? -29.026 -7.278 43.825 1.00 37.34 278 ILE A O 1
ATOM 2282 N N . PRO A 1 279 ? -29.991 -9.305 43.916 1.00 32.00 279 PRO A N 1
ATOM 2283 C CA . PRO A 1 279 ? -31.153 -8.929 43.116 1.00 32.00 279 PRO A CA 1
ATOM 2284 C C . PRO A 1 279 ? -32.043 -8.071 44.018 1.00 32.00 279 PRO A C 1
ATOM 2286 O O . PRO A 1 279 ? -32.404 -8.534 45.097 1.00 32.00 279 PRO A O 1
ATOM 2289 N N . LEU A 1 280 ? -32.360 -6.826 43.647 1.00 37.53 280 LEU A N 1
ATOM 2290 C CA . LEU A 1 280 ? -33.248 -5.997 44.466 1.00 37.53 280 LEU A CA 1
ATOM 2291 C C . LEU A 1 280 ? -34.639 -6.643 44.489 1.00 37.53 280 LEU A C 1
ATOM 2293 O O . LEU A 1 280 ? -35.461 -6.445 43.597 1.00 37.53 280 LEU A O 1
ATOM 2297 N N . ALA A 1 281 ? -34.882 -7.447 45.522 1.00 31.02 281 ALA A N 1
ATOM 2298 C CA . ALA A 1 281 ? -36.210 -7.706 46.026 1.00 31.02 281 ALA A CA 1
ATOM 2299 C C . ALA A 1 281 ? -36.911 -6.354 46.187 1.00 31.02 281 ALA A C 1
ATOM 2301 O O . ALA A 1 281 ? -36.322 -5.371 46.636 1.00 31.02 281 ALA A O 1
ATOM 2302 N N . THR A 1 282 ? -38.161 -6.310 45.754 1.00 31.55 282 THR A N 1
ATOM 2303 C CA . THR A 1 282 ? -39.059 -5.171 45.866 1.00 31.55 282 THR A CA 1
ATOM 2304 C C . THR A 1 282 ? -39.058 -4.626 47.292 1.00 31.55 282 THR A C 1
ATOM 2306 O O . THR A 1 282 ? -39.651 -5.222 48.184 1.00 31.55 282 THR A O 1
ATOM 2309 N N . VAL A 1 283 ? -38.418 -3.477 47.503 1.00 32.56 283 VAL A N 1
ATOM 2310 C CA . VAL A 1 283 ? -38.653 -2.655 48.688 1.00 32.56 283 VAL A CA 1
ATOM 2311 C C . VAL A 1 283 ? -39.793 -1.713 48.319 1.00 32.56 283 VAL A C 1
ATOM 2313 O O . VAL A 1 283 ? -39.582 -0.666 47.709 1.00 32.56 283 VAL A O 1
ATOM 2316 N N . ALA A 1 284 ? -41.026 -2.130 48.591 1.00 31.73 284 ALA A N 1
ATOM 2317 C CA . ALA A 1 284 ? -42.154 -1.211 48.582 1.00 31.73 284 ALA A CA 1
ATOM 2318 C C . ALA A 1 284 ? -41.964 -0.214 49.738 1.00 31.73 284 ALA A C 1
ATOM 2320 O O . ALA A 1 284 ? -41.570 -0.612 50.827 1.00 31.73 284 ALA A O 1
ATOM 2321 N N . LEU A 1 285 ? -42.233 1.071 49.510 1.00 28.77 285 LEU A N 1
ATOM 2322 C CA . LEU A 1 285 ? -42.467 2.047 50.575 1.00 28.77 285 LEU A CA 1
ATOM 2323 C C . LEU A 1 285 ? -43.837 2.673 50.320 1.00 28.77 285 LEU A C 1
ATOM 2325 O O . LEU A 1 285 ? -44.017 3.539 49.467 1.00 28.77 285 LEU A O 1
ATOM 2329 N N . THR A 1 286 ? -44.821 2.147 51.036 1.00 32.59 286 THR A N 1
ATOM 2330 C CA . THR A 1 286 ? -46.201 2.628 51.130 1.00 32.59 286 THR A CA 1
ATOM 2331 C C . THR A 1 286 ? -46.239 3.828 52.075 1.00 32.59 286 THR A C 1
ATOM 2333 O O . THR A 1 286 ? -45.854 3.695 53.230 1.00 32.59 286 THR A O 1
ATOM 2336 N N . ILE A 1 287 ? -46.728 4.980 51.618 1.00 33.19 287 ILE A N 1
ATOM 2337 C CA . ILE A 1 287 ? -47.013 6.128 52.492 1.00 33.19 287 ILE A CA 1
ATOM 2338 C C . ILE A 1 287 ? -48.477 5.994 52.925 1.00 33.19 287 ILE A C 1
ATOM 2340 O O . ILE A 1 287 ? -49.368 6.117 52.082 1.00 33.19 287 ILE A O 1
ATOM 2344 N N . LYS A 1 288 ? -48.740 5.696 54.204 1.00 32.38 288 LYS A N 1
ATOM 2345 C CA . LYS A 1 288 ? -50.096 5.668 54.775 1.00 32.38 288 LYS A CA 1
ATOM 2346 C C . LYS A 1 288 ? -50.196 6.709 55.890 1.00 32.38 288 LYS A C 1
ATOM 2348 O O . LYS A 1 288 ? -50.066 6.411 57.066 1.00 32.38 288 LYS A O 1
ATOM 2353 N N . THR A 1 289 ? -50.533 7.930 55.492 1.00 37.28 289 THR A N 1
ATOM 2354 C CA . THR A 1 289 ? -50.837 9.044 56.392 1.00 37.28 289 THR A CA 1
ATOM 2355 C C . THR A 1 289 ? -51.955 8.722 57.392 1.00 37.28 289 THR A C 1
ATOM 2357 O O . THR A 1 289 ? -53.056 8.328 57.006 1.00 37.28 289 THR A O 1
ATOM 2360 N N . SER A 1 290 ? -51.629 8.989 58.660 1.00 44.78 290 SER A N 1
ATOM 2361 C CA . SER A 1 290 ? -52.460 9.126 59.864 1.00 44.78 290 SER A CA 1
ATOM 2362 C C . SER A 1 290 ? -53.336 7.929 60.266 1.00 44.78 290 SER A C 1
ATOM 2364 O O . SER A 1 290 ? -54.480 7.792 59.839 1.00 44.78 290 SER A O 1
ATOM 2366 N N . ASN A 1 291 ? -52.789 7.146 61.205 1.00 43.12 291 ASN A N 1
ATOM 2367 C CA . ASN A 1 291 ? -53.450 6.206 62.119 1.00 43.12 291 ASN A CA 1
ATOM 2368 C C . ASN A 1 291 ? -54.364 5.149 61.480 1.00 43.12 291 ASN A C 1
ATOM 2370 O O . ASN A 1 291 ? -55.583 5.194 61.627 1.00 43.12 291 ASN A O 1
ATOM 2374 N N . ALA A 1 292 ? -53.773 4.122 60.865 1.00 34.56 292 ALA A N 1
ATOM 2375 C CA . ALA A 1 292 ? -54.496 2.889 60.543 1.00 34.56 292 ALA A CA 1
ATOM 2376 C C . ALA A 1 292 ? -53.561 1.673 60.371 1.00 34.56 292 ALA A C 1
ATOM 2378 O O . ALA A 1 292 ? -52.477 1.830 59.805 1.00 34.56 292 ALA A O 1
ATOM 2379 N N . PRO A 1 293 ? -53.993 0.438 60.706 1.00 32.09 293 PRO A N 1
ATOM 2380 C CA . PRO A 1 293 ? -53.484 -0.759 60.055 1.00 32.09 293 PRO A CA 1
ATOM 2381 C C . PRO A 1 293 ? -53.979 -0.867 58.600 1.00 32.09 293 PRO A C 1
ATOM 2383 O O . PRO A 1 293 ? -55.143 -0.645 58.267 1.00 32.09 293 PRO A O 1
ATOM 2386 N N . SER A 1 294 ? -53.001 -1.135 57.733 1.00 29.66 294 SER A N 1
ATOM 2387 C CA . SER A 1 294 ? -52.974 -2.110 56.629 1.00 29.66 294 SER A CA 1
ATOM 2388 C C . SER A 1 294 ? -54.240 -2.367 55.794 1.00 29.66 294 SER A C 1
ATOM 2390 O O . SER A 1 294 ? -55.192 -3.016 56.201 1.00 29.66 294 SER A O 1
ATOM 2392 N N . ILE A 1 295 ? -54.151 -1.961 54.523 1.00 30.33 295 ILE A N 1
ATOM 2393 C CA . ILE A 1 295 ? -54.782 -2.681 53.413 1.00 30.33 295 ILE A CA 1
ATOM 2394 C C . ILE A 1 295 ? -53.603 -3.319 52.686 1.00 30.33 295 ILE A C 1
ATOM 2396 O O . ILE A 1 295 ? -52.688 -2.613 52.260 1.00 30.33 295 ILE A O 1
ATOM 2400 N N . THR A 1 296 ? -53.593 -4.643 52.641 1.00 31.61 296 THR A N 1
ATOM 2401 C CA . THR A 1 296 ? -52.659 -5.456 51.867 1.00 31.61 296 THR A CA 1
ATOM 2402 C C . THR A 1 296 ? -52.970 -5.307 50.379 1.00 31.61 296 THR A C 1
ATOM 2404 O O . THR A 1 296 ? -54.129 -5.371 49.975 1.00 31.61 296 THR A O 1
ATOM 2407 N N . VAL A 1 297 ? -51.942 -5.127 49.548 1.00 33.09 297 VAL A N 1
ATOM 2408 C CA . VAL A 1 297 ? -52.073 -5.240 48.090 1.00 33.09 297 VAL A CA 1
ATOM 2409 C C . VAL A 1 297 ? -51.020 -6.225 47.592 1.00 33.09 297 VAL A C 1
ATOM 2411 O O . VAL A 1 297 ? -49.840 -6.105 47.910 1.00 33.09 297 VAL A O 1
ATOM 2414 N N . ASN A 1 298 ? -51.501 -7.236 46.871 1.00 28.17 298 ASN A N 1
ATOM 2415 C CA . ASN A 1 298 ? -50.757 -8.393 46.377 1.00 28.17 298 ASN A CA 1
ATOM 2416 C C . ASN A 1 298 ? -49.706 -8.044 45.302 1.00 28.17 298 ASN A C 1
ATOM 2418 O O . ASN A 1 298 ? -49.836 -7.025 44.620 1.00 28.17 298 ASN A O 1
ATOM 2422 N N . PRO A 1 299 ? -48.702 -8.921 45.093 1.00 30.33 299 PRO A N 1
ATOM 2423 C CA . PRO A 1 299 ? -47.673 -8.742 44.073 1.00 30.33 299 PRO A CA 1
ATOM 2424 C C . PRO A 1 299 ? -48.245 -8.876 42.654 1.00 30.33 299 PRO A C 1
ATOM 2426 O O . PRO A 1 299 ? -48.894 -9.867 42.317 1.00 30.33 299 PRO A O 1
ATOM 2429 N N . VAL A 1 300 ? -47.955 -7.891 41.801 1.00 30.23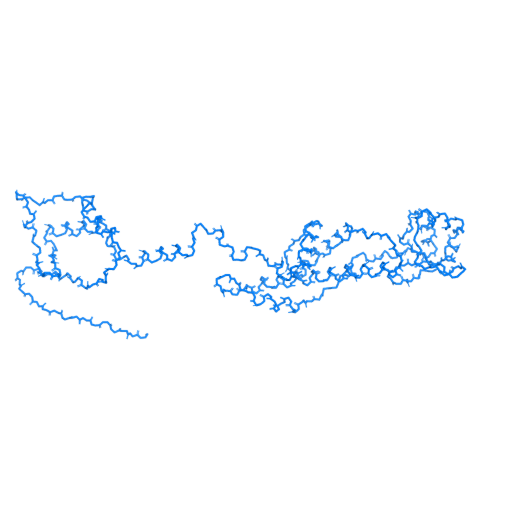 300 VAL A N 1
ATOM 2430 C CA . VAL A 1 300 ? -48.208 -7.967 40.357 1.00 30.23 300 VAL A CA 1
ATOM 2431 C C . VAL A 1 300 ? -47.033 -8.679 39.688 1.00 30.23 300 VAL A C 1
ATOM 2433 O O . VAL A 1 300 ? -45.901 -8.201 39.698 1.00 30.23 300 VAL A O 1
ATOM 2436 N N . VAL A 1 301 ? -47.329 -9.836 39.099 1.00 30.31 301 VAL A N 1
ATOM 2437 C CA . VAL A 1 301 ? -46.444 -10.602 38.217 1.00 30.31 301 VAL A CA 1
ATOM 2438 C C . VAL A 1 301 ? -46.297 -9.851 36.894 1.00 30.31 301 VAL A C 1
ATOM 2440 O O . VAL A 1 301 ? -47.286 -9.657 36.190 1.00 30.31 301 VAL A O 1
ATOM 2443 N N . ILE A 1 302 ? -45.076 -9.485 36.502 1.00 30.14 302 ILE A N 1
ATOM 2444 C CA . ILE A 1 302 ? -44.821 -8.993 35.142 1.00 30.14 302 ILE A CA 1
ATOM 2445 C C . ILE A 1 302 ? -44.526 -10.204 34.258 1.00 30.14 302 ILE A C 1
ATOM 2447 O O . ILE A 1 302 ? -43.474 -10.833 34.358 1.00 30.14 302 ILE A O 1
ATOM 2451 N N . HIS A 1 303 ? -45.494 -10.555 33.414 1.00 29.20 303 HIS A N 1
ATOM 2452 C CA . HIS A 1 303 ? -45.298 -11.513 32.334 1.00 29.20 303 HIS A CA 1
ATOM 2453 C C . HIS A 1 303 ? -44.366 -10.921 31.274 1.00 29.20 303 HIS A C 1
ATOM 2455 O O . HIS A 1 303 ? -44.500 -9.760 30.889 1.00 29.20 303 HIS A O 1
ATOM 2461 N N . SER A 1 304 ? -43.467 -11.759 30.757 1.00 33.94 304 SER A N 1
ATOM 2462 C CA . SER A 1 304 ? -42.893 -11.554 29.431 1.00 33.94 304 SER A CA 1
ATOM 2463 C C . SER A 1 304 ? -44.031 -11.573 28.413 1.00 33.94 304 SER A C 1
ATOM 2465 O O . SER A 1 304 ? -44.773 -12.551 28.322 1.00 33.94 304 SER A O 1
ATOM 2467 N N . VAL A 1 305 ? -44.158 -10.498 27.644 1.00 31.67 305 VAL A N 1
ATOM 2468 C CA . VAL A 1 305 ? -44.855 -10.522 26.360 1.00 31.67 305 VAL A CA 1
ATOM 2469 C C . VAL A 1 305 ? -43.824 -10.151 25.297 1.00 31.67 305 VAL A C 1
ATOM 2471 O O . VAL A 1 305 ? -42.979 -9.290 25.541 1.00 31.67 305 VAL A O 1
ATOM 2474 N N . LYS A 1 306 ? -43.863 -10.912 24.199 1.00 37.16 306 LYS A N 1
ATOM 2475 C CA . LYS A 1 306 ? -42.978 -10.867 23.026 1.00 37.16 306 LYS A CA 1
ATOM 2476 C C . LYS A 1 306 ? -42.702 -9.464 22.497 1.00 37.16 306 LYS A C 1
ATOM 2478 O O . LYS A 1 306 ? -43.654 -8.655 22.478 1.00 37.16 306 LYS A O 1
#

pLDDT: mean 71.74, std 19.68, range [28.17, 95.0]

Sequence (306 aa):
MYQVYGNTVAITLTDWYNAGLTKNQFKKDSSKGYLSICHRGYRNDTLIDISSIKRPDRREKIESIFGKIAEKPLVSSVFTVEMDTEAQAFFLRQSRPDGTPLDASLIQKYVNRASLFNAVKDALEKSKCVRSSAGCKKRPNMGKFWETAVAWYKEQTEKYPCASINNARSFERAFKEYLKEGYSSILHKKIGNDSARKVSDRMEKLFLALWRTNDKPFINRVHELYLEFIAGNREIYDTTTGEIFRPEDFRYKGRAPEITVPTVWNYLKDVVNNRRYIPLATVALTIKTSNAPSITVNPVVIHSVK